Protein AF-A0A383WBC1-F1 (afdb_monomer_lite)

Organism: Tetradesmus obliquus (NCBI:txid3088)

Secondary structure (DSSP, 8-state):
---PPPHHHHHHH-S--HHHHHHHHHHTT--HHHHHHHHHHHHHHHHHHHHHHHHHS--HHHHHHHHHHHHHHHHHHHHHHHHHHHHHHHHHHHHHHHHHHHHHHHHHHHHHHHHHHHHHHHHHHHHHHHHHHHHHHHHHHHHHHHHHHHHHHHHHHHHHHHHHHHHHHHHHHHHHHHHHHHHHHHHHHHHT-

InterPro domains:
  IPR024461 Coiled-coil domain-containing protein 90-like [PF07798] (16-190)
  IPR024461 Coiled-coil domain-containing protein 90-like [PTHR14360] (8-190)

Radius of gyration: 73.35 Å; chains: 1; bounding box: 149×35×193 Å

Foldseek 3Di:
DDDDPDPVNVVVVQPDDLVVQLVVVVVVPDDSVRSNVVSVVVSVVSVVVVVVVPVVDDDPVVVVV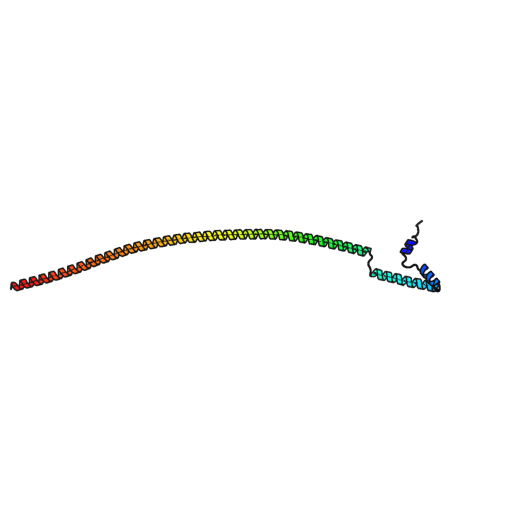VVVVVVVVVVVVVVVVVVVVVVVVVVVVVVVVVVVVVVVVVVVVVVVVVVVVVVVVVVVVVVVVVVVVVVVVVVVVVVVVVVVVVVVVVVVVVVVVVVVVVVVVVVVVVVVVVVVVVVVVVVVVVVVD

Structure (mmCIF, N/CA/C/O backbone):
data_AF-A0A383WBC1-F1
#
_entry.id   AF-A0A383WBC1-F1
#
loop_
_atom_site.group_PDB
_atom_site.id
_atom_site.type_symbol
_atom_site.label_atom_id
_atom_site.label_alt_id
_atom_site.label_comp_id
_atom_site.label_asym_id
_atom_site.label_entity_id
_atom_site.label_seq_id
_atom_site.pdbx_PDB_ins_code
_atom_site.Cartn_x
_atom_site.Cartn_y
_atom_site.Cartn_z
_atom_site.occupancy
_atom_site.B_iso_or_equiv
_atom_site.auth_seq_id
_atom_site.auth_comp_id
_atom_site.auth_asym_id
_atom_site.auth_atom_id
_atom_site.pdbx_PDB_model_num
ATOM 1 N N . MET A 1 1 ? -61.735 6.558 70.230 1.00 38.16 1 MET A N 1
ATOM 2 C CA . MET A 1 1 ? -61.208 5.412 71.001 1.00 38.16 1 MET A CA 1
ATOM 3 C C . MET A 1 1 ? -60.178 4.724 70.121 1.00 38.16 1 MET A C 1
ATOM 5 O O . MET A 1 1 ? -60.563 4.058 69.172 1.00 38.16 1 MET A O 1
ATOM 9 N N . ALA A 1 2 ? -58.889 5.008 70.321 1.00 44.25 2 ALA A N 1
ATOM 10 C CA . ALA A 1 2 ? -57.831 4.380 69.534 1.00 44.25 2 ALA A CA 1
ATOM 11 C C . ALA A 1 2 ? -57.684 2.930 70.008 1.00 44.25 2 ALA A C 1
ATOM 13 O O . ALA A 1 2 ? -57.374 2.692 71.174 1.00 44.25 2 ALA A O 1
ATOM 14 N N . SER A 1 3 ? -57.980 1.979 69.121 1.00 46.88 3 SER A N 1
ATOM 15 C CA . SER A 1 3 ? -57.677 0.564 69.322 1.00 46.88 3 SER A CA 1
ATOM 16 C C . SER A 1 3 ? -56.190 0.448 69.638 1.00 46.88 3 SER A C 1
ATOM 18 O O . SER A 1 3 ? -55.362 0.782 68.792 1.00 46.88 3 SER A O 1
ATOM 20 N N . GLY A 1 4 ? -55.854 0.019 70.857 1.00 56.03 4 GLY A N 1
ATOM 21 C CA . GLY A 1 4 ? -54.476 -0.289 71.225 1.00 56.03 4 GLY A CA 1
ATOM 22 C C . GLY A 1 4 ? -53.872 -1.317 70.259 1.00 56.03 4 GLY A C 1
ATOM 23 O O . GLY A 1 4 ? -54.620 -2.036 69.586 1.00 56.03 4 GLY A O 1
ATOM 24 N N . PRO A 1 5 ? -52.534 -1.377 70.152 1.00 58.22 5 PRO A N 1
ATOM 25 C CA . PRO A 1 5 ? -51.875 -2.328 69.269 1.00 58.22 5 PRO A CA 1
ATOM 26 C C . PRO A 1 5 ? -52.362 -3.746 69.583 1.00 58.22 5 PRO A C 1
ATOM 28 O O . PRO A 1 5 ? -52.395 -4.169 70.740 1.00 58.22 5 PRO A O 1
ATOM 31 N N . THR A 1 6 ? -52.792 -4.466 68.547 1.00 64.88 6 THR A N 1
ATOM 32 C CA . THR A 1 6 ? -53.230 -5.858 68.661 1.00 64.88 6 THR A CA 1
ATOM 33 C C . THR A 1 6 ? -52.103 -6.695 69.258 1.00 64.88 6 THR A C 1
ATOM 35 O O . THR A 1 6 ? -50.936 -6.506 68.919 1.00 64.88 6 THR A O 1
ATOM 38 N N . LYS A 1 7 ? -52.445 -7.636 70.143 1.00 62.91 7 LYS A N 1
ATOM 39 C CA . LYS A 1 7 ? -51.488 -8.484 70.878 1.00 62.91 7 LYS A CA 1
ATOM 40 C C . LYS A 1 7 ? -50.426 -9.127 69.966 1.00 62.91 7 LYS A C 1
ATOM 42 O O . LYS A 1 7 ? -49.255 -9.165 70.313 1.00 62.91 7 LYS A O 1
ATOM 47 N N . GLU A 1 8 ? -50.833 -9.498 68.756 1.00 60.53 8 GLU A N 1
ATOM 48 C CA . GLU A 1 8 ? -49.995 -10.067 67.693 1.00 60.53 8 GLU A CA 1
ATOM 49 C C . GLU A 1 8 ? -48.945 -9.088 67.124 1.00 60.53 8 GLU A C 1
ATOM 51 O O . GLU A 1 8 ? -47.839 -9.481 66.763 1.00 60.53 8 GLU A O 1
ATOM 56 N N . ALA A 1 9 ? -49.264 -7.791 67.054 1.00 60.16 9 ALA A N 1
ATOM 57 C CA . ALA A 1 9 ? -48.327 -6.756 66.616 1.00 60.16 9 ALA A CA 1
ATOM 58 C C . ALA A 1 9 ? -47.269 -6.476 67.695 1.00 60.16 9 ALA A C 1
ATOM 60 O O . ALA A 1 9 ? -46.106 -6.230 67.378 1.00 60.16 9 ALA A O 1
ATOM 61 N N . VAL A 1 10 ? -47.664 -6.567 68.968 1.00 63.47 10 VAL A N 1
ATOM 62 C CA . VAL A 1 10 ? -46.756 -6.450 70.116 1.00 63.47 10 VAL A CA 1
ATOM 63 C C . VAL A 1 10 ? -45.829 -7.670 70.190 1.00 63.47 10 VAL A C 1
ATOM 65 O O . VAL A 1 10 ? -44.619 -7.494 70.288 1.00 63.47 10 VAL A O 1
ATOM 68 N N . GLU A 1 11 ? -46.356 -8.888 70.024 1.00 61.50 11 GLU A N 1
ATOM 69 C 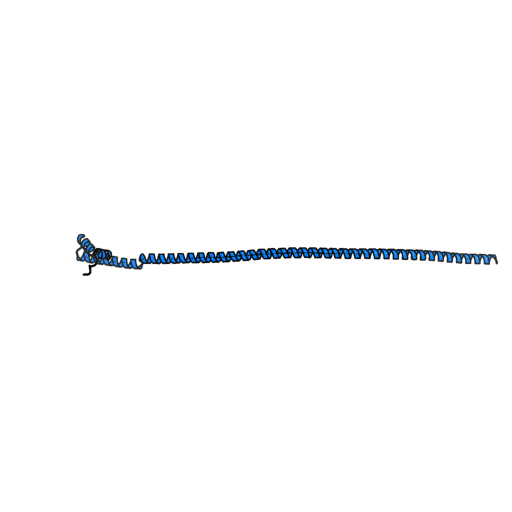CA . GLU A 1 11 ? -45.564 -10.133 69.958 1.00 61.50 11 GLU A CA 1
ATOM 70 C C . GLU A 1 11 ? -44.565 -10.152 68.795 1.00 61.50 11 GLU A C 1
ATOM 72 O O . GLU A 1 11 ? -43.439 -10.600 68.967 1.00 61.50 11 GLU A O 1
ATOM 77 N N . ARG A 1 12 ? -44.930 -9.622 67.622 1.00 61.25 12 ARG A N 1
ATOM 78 C CA . ARG A 1 12 ? -44.007 -9.513 66.475 1.00 61.25 12 ARG A CA 1
ATOM 79 C C . ARG A 1 12 ? -42.928 -8.440 66.644 1.00 61.25 12 ARG A C 1
ATOM 81 O O . ARG A 1 12 ? -41.942 -8.458 65.911 1.00 61.25 12 ARG A O 1
ATOM 88 N N . THR A 1 13 ? -43.122 -7.499 67.567 1.00 66.44 13 THR A N 1
ATOM 89 C CA . THR A 1 13 ? -42.188 -6.390 67.826 1.00 66.44 13 THR A CA 1
ATOM 90 C C . THR A 1 13 ? -41.236 -6.703 68.982 1.00 66.44 13 THR A C 1
ATOM 92 O O . THR A 1 13 ? -40.089 -6.250 68.985 1.00 66.44 13 THR A O 1
ATOM 95 N N . LEU A 1 14 ? -41.690 -7.488 69.961 1.00 71.56 14 LEU A N 1
ATOM 96 C CA . LEU A 1 14 ? -40.878 -7.932 71.086 1.00 71.56 14 LEU A CA 1
ATOM 97 C C . LEU A 1 14 ? -39.909 -9.030 70.640 1.00 71.56 14 LEU A C 1
ATOM 99 O O . LEU A 1 14 ? -40.306 -10.063 70.115 1.00 71.56 14 LEU A O 1
ATOM 103 N N . VAL A 1 15 ? -38.617 -8.813 70.883 1.00 74.06 15 VAL A N 1
ATOM 10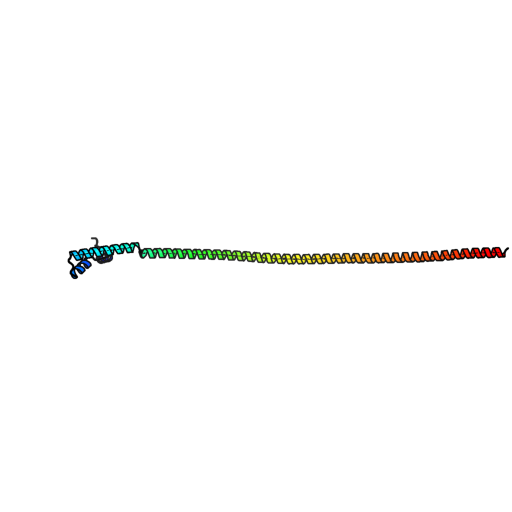4 C CA . VAL A 1 15 ? -37.575 -9.813 70.593 1.00 74.06 15 VAL A CA 1
ATOM 105 C C . VAL A 1 15 ? -37.641 -10.975 71.594 1.00 74.06 15 VAL A C 1
ATOM 107 O O . VAL A 1 15 ? -37.257 -12.096 71.274 1.00 74.06 15 VAL A O 1
ATOM 110 N N . VAL A 1 16 ? -38.138 -10.706 72.806 1.00 83.81 16 VAL A N 1
ATOM 111 C CA . VAL A 1 16 ? -38.225 -11.658 73.914 1.00 83.81 16 VAL A CA 1
ATOM 112 C C . VAL A 1 16 ? -39.495 -11.397 74.732 1.00 83.81 16 VAL A C 1
ATOM 114 O O . VAL A 1 16 ? -39.783 -10.249 75.069 1.00 83.81 16 VAL A O 1
ATOM 117 N N . ASP A 1 17 ? -40.230 -12.457 75.084 1.00 87.69 17 ASP A N 1
ATOM 118 C CA . ASP A 1 17 ? -41.334 -12.410 76.054 1.00 87.69 17 ASP A CA 1
ATOM 119 C C . ASP A 1 17 ? -40.800 -12.692 77.467 1.00 87.69 17 ASP A C 1
ATOM 121 O O . ASP A 1 17 ? -40.623 -13.845 77.877 1.00 87.69 17 ASP A O 1
ATOM 125 N N . THR A 1 18 ? -40.523 -11.620 78.211 1.00 86.94 18 THR A N 1
ATOM 126 C CA . THR A 1 18 ? -39.964 -11.706 79.565 1.00 86.94 18 THR A CA 1
ATOM 127 C C . THR A 1 18 ? -40.931 -12.340 80.560 1.00 86.94 18 THR A C 1
ATOM 129 O O . THR A 1 18 ? -40.494 -13.065 81.447 1.00 86.94 18 THR A O 1
ATOM 132 N N . LEU A 1 19 ? -42.247 -12.166 80.393 1.00 86.88 19 LEU A N 1
ATOM 133 C CA . LEU A 1 19 ? -43.244 -12.747 81.293 1.00 86.88 19 LEU A CA 1
ATOM 134 C C . LEU A 1 19 ? -43.335 -14.266 81.118 1.00 86.88 19 LEU A C 1
ATOM 136 O O . LEU A 1 19 ? -43.419 -15.001 82.106 1.00 86.88 19 LEU A O 1
ATOM 140 N N . ALA A 1 20 ? -43.319 -14.746 79.873 1.00 87.06 20 ALA A N 1
ATOM 141 C CA . ALA A 1 20 ? -43.281 -16.176 79.590 1.00 87.06 20 ALA A CA 1
ATOM 142 C C . ALA A 1 20 ? -41.976 -16.816 80.087 1.00 87.06 20 ALA A C 1
ATOM 144 O O . ALA A 1 20 ? -42.010 -17.920 80.636 1.00 87.06 20 ALA A O 1
ATOM 145 N N . GLN A 1 21 ? -40.843 -16.121 79.948 1.00 88.94 21 GLN A N 1
ATOM 146 C CA . GLN A 1 21 ? -39.555 -16.580 80.473 1.00 88.94 21 GLN A CA 1
ATOM 147 C C . GLN A 1 21 ? -39.549 -16.672 82.000 1.00 88.94 21 GLN A C 1
ATOM 149 O O . GLN A 1 21 ? -39.243 -17.741 82.526 1.00 88.94 21 GLN A O 1
ATOM 154 N N . THR A 1 22 ? -39.960 -15.617 82.707 1.00 91.38 22 THR A N 1
ATOM 155 C CA . THR A 1 22 ? -40.030 -15.606 84.176 1.00 91.38 22 THR A CA 1
ATOM 156 C C . THR A 1 22 ? -40.918 -16.733 84.698 1.00 91.38 22 THR A C 1
ATOM 158 O O . THR A 1 22 ? -40.481 -17.509 85.542 1.00 91.38 22 THR A O 1
ATOM 161 N N . LYS A 1 23 ? -42.122 -16.917 84.134 1.00 90.62 23 LYS A N 1
ATOM 162 C CA . LYS A 1 23 ? -43.017 -18.023 84.524 1.00 90.62 23 LYS A CA 1
ATOM 163 C C . LYS A 1 23 ? -42.380 -19.393 84.299 1.00 90.62 23 LYS A C 1
ATOM 165 O O . LYS A 1 23 ? -42.534 -20.291 85.120 1.00 90.62 23 LYS A O 1
ATOM 170 N N . LYS A 1 24 ? -41.652 -19.568 83.194 1.00 90.69 24 LYS A N 1
ATOM 171 C CA . LYS A 1 24 ? -40.952 -20.822 82.898 1.00 90.69 24 LYS A CA 1
ATOM 172 C C . LYS A 1 24 ? -39.814 -21.077 83.892 1.00 90.69 24 LYS A C 1
ATOM 174 O O . LYS A 1 24 ? -39.641 -22.207 84.337 1.00 90.69 24 LYS A O 1
ATOM 179 N N . PHE A 1 25 ? -39.079 -20.044 84.287 1.00 93.12 25 PHE A N 1
ATOM 180 C CA . PHE A 1 25 ? -38.041 -20.139 85.314 1.00 93.12 25 PHE A CA 1
ATOM 181 C C . PHE A 1 25 ? -38.619 -20.454 86.701 1.00 93.12 25 PHE A C 1
ATOM 183 O O . PHE A 1 25 ? -38.096 -21.331 87.385 1.00 93.12 25 PHE A O 1
ATOM 190 N N . GLU A 1 26 ? -39.750 -19.857 87.076 1.00 90.75 26 GLU A N 1
ATOM 191 C CA . GLU A 1 26 ? -40.467 -20.202 88.312 1.00 90.75 26 GLU A CA 1
ATOM 192 C C . GLU A 1 26 ? -40.919 -21.673 88.323 1.00 90.75 26 GLU A C 1
ATOM 194 O O . GLU A 1 26 ? -40.732 -22.370 89.319 1.00 90.75 26 GLU A O 1
ATOM 199 N N . THR A 1 27 ? -41.433 -22.200 87.199 1.00 92.81 27 THR A N 1
ATOM 200 C CA . THR A 1 27 ? -41.814 -23.627 87.104 1.00 92.81 27 THR A CA 1
ATOM 201 C C . THR A 1 27 ? -40.634 -24.594 87.224 1.00 92.81 27 THR A C 1
ATOM 203 O O . THR A 1 27 ? -40.835 -25.766 87.530 1.00 92.81 27 THR A O 1
ATOM 206 N N . LEU A 1 28 ? -39.408 -24.113 87.002 1.00 91.00 28 LEU A N 1
ATOM 207 C CA . LEU A 1 28 ? -38.169 -24.881 87.144 1.00 91.00 28 LEU A CA 1
ATOM 208 C C . LEU A 1 28 ? -37.562 -24.773 88.555 1.00 91.00 28 LEU A C 1
ATOM 210 O O . LEU A 1 28 ? -36.496 -25.333 88.800 1.00 91.00 28 LEU A O 1
ATOM 214 N N . GLY A 1 29 ? -38.239 -24.087 89.482 1.00 90.38 29 GLY A N 1
ATOM 215 C CA . GLY A 1 29 ? -37.846 -23.998 90.889 1.00 90.38 29 GLY A CA 1
ATOM 216 C C . GLY A 1 29 ? -37.017 -22.767 91.258 1.00 90.38 29 GLY A C 1
ATOM 217 O O . GLY A 1 29 ? -36.514 -22.712 92.379 1.00 90.38 29 GLY A O 1
ATOM 218 N N . LEU A 1 30 ? -36.870 -21.782 90.362 1.00 92.38 30 LEU A N 1
ATOM 219 C CA . LEU A 1 30 ? -36.268 -20.492 90.716 1.00 92.38 30 LEU A CA 1
ATOM 220 C C . LEU A 1 30 ? -37.250 -19.640 91.528 1.00 92.38 30 LEU A C 1
ATOM 222 O O . LEU A 1 30 ? -38.455 -19.647 91.269 1.00 92.38 30 LEU A O 1
ATOM 226 N N . SER A 1 31 ? -36.736 -18.871 92.493 1.00 92.88 31 SER A N 1
ATOM 227 C CA . SER A 1 31 ? -37.557 -17.851 93.147 1.00 92.88 31 SER A CA 1
ATOM 228 C C . SER A 1 31 ? -37.942 -16.767 92.139 1.00 92.88 31 SER A C 1
ATOM 230 O O . SER A 1 31 ? -37.238 -16.549 91.152 1.00 92.88 31 SER A O 1
ATOM 232 N N . ARG A 1 32 ? -39.042 -16.056 92.396 1.00 88.19 32 ARG A N 1
ATOM 233 C CA . ARG A 1 32 ? -39.514 -14.993 91.502 1.00 88.19 32 ARG A CA 1
ATOM 234 C C . ARG A 1 32 ? -38.442 -13.938 91.210 1.00 88.19 32 ARG A C 1
ATOM 236 O O . ARG A 1 32 ? -38.216 -13.615 90.050 1.00 88.19 32 ARG A O 1
ATOM 243 N N . ASP A 1 33 ? -37.704 -13.505 92.231 1.00 90.75 33 ASP A N 1
ATOM 244 C CA . ASP A 1 33 ? -36.574 -12.576 92.079 1.00 90.75 33 ASP A CA 1
ATOM 245 C C . ASP A 1 33 ? -35.460 -13.142 91.187 1.00 90.75 33 ASP A C 1
ATOM 247 O O . ASP A 1 33 ? -34.879 -12.429 90.370 1.00 90.75 33 ASP A O 1
ATOM 251 N N . GLN A 1 34 ? -35.136 -14.429 91.325 1.00 90.12 34 GLN A N 1
ATOM 252 C CA . GLN A 1 34 ? -34.107 -15.068 90.501 1.00 90.12 34 GLN A CA 1
ATOM 253 C C . GLN A 1 34 ? -34.574 -15.240 89.050 1.00 90.12 34 GLN A C 1
ATOM 255 O O . GLN A 1 34 ? -33.798 -15.018 88.122 1.00 90.12 34 GLN A O 1
ATOM 260 N N . ALA A 1 35 ? -35.840 -15.610 88.855 1.00 91.31 35 ALA A N 1
ATOM 261 C CA . ALA A 1 35 ? -36.468 -15.764 87.552 1.00 91.31 35 ALA A CA 1
ATOM 262 C C . ALA A 1 35 ? -36.556 -14.429 86.794 1.00 91.31 35 ALA A C 1
ATOM 264 O O . ALA A 1 35 ? -36.206 -14.378 85.615 1.00 91.31 35 ALA A O 1
ATOM 265 N N . GLU A 1 36 ? -36.967 -13.351 87.468 1.00 89.38 36 GLU A N 1
ATOM 266 C CA . GLU A 1 36 ? -37.044 -12.008 86.884 1.00 89.38 36 GLU A CA 1
ATOM 267 C C . GLU A 1 36 ? -35.649 -11.483 86.513 1.00 89.38 36 GLU A C 1
ATOM 269 O O . GLU A 1 36 ? -35.440 -11.073 85.371 1.00 89.38 36 GLU A O 1
ATOM 274 N N . ASN A 1 37 ? -34.662 -11.582 87.411 1.00 91.56 37 ASN A N 1
ATOM 275 C CA . ASN A 1 37 ? -33.292 -11.134 87.125 1.00 91.56 37 ASN A CA 1
ATOM 276 C C . ASN A 1 37 ? -32.643 -11.908 85.966 1.00 91.56 37 ASN A C 1
ATOM 278 O O . ASN A 1 37 ? -31.960 -11.319 85.126 1.00 91.56 37 ASN A O 1
ATOM 282 N N . LEU A 1 38 ? -32.875 -13.221 85.881 1.00 90.38 38 LEU A N 1
ATOM 283 C CA . LEU A 1 38 ? -32.360 -14.037 84.784 1.00 90.38 38 LEU A CA 1
ATOM 284 C C . LEU A 1 38 ? -33.036 -13.697 83.448 1.00 90.38 38 LEU A C 1
ATOM 286 O O . LEU A 1 38 ? -32.357 -13.612 82.423 1.00 90.38 38 LEU A O 1
ATOM 290 N N . ALA A 1 39 ? -34.353 -13.472 83.451 1.00 90.38 39 ALA A N 1
ATOM 291 C CA . ALA A 1 39 ? -35.090 -13.045 82.262 1.00 90.38 39 ALA A CA 1
ATOM 292 C C . ALA A 1 39 ? -34.614 -11.673 81.757 1.00 90.38 39 ALA A C 1
ATOM 294 O O . ALA A 1 39 ? -34.471 -11.483 80.547 1.00 90.38 39 ALA A O 1
ATOM 295 N N . VAL A 1 40 ? -34.304 -10.741 82.665 1.00 89.56 40 VAL A N 1
ATOM 296 C CA . VAL A 1 40 ? -33.721 -9.434 82.323 1.00 89.56 40 VAL A CA 1
ATOM 297 C C . VAL A 1 40 ? -32.340 -9.604 81.689 1.00 89.56 40 VAL A C 1
ATOM 299 O O . VAL A 1 40 ? -32.140 -9.149 80.565 1.00 89.56 40 VAL A O 1
ATOM 302 N N . TYR A 1 41 ? -31.425 -10.334 82.333 1.00 91.94 41 TYR A N 1
ATOM 303 C CA . TYR A 1 41 ? -30.066 -10.540 81.817 1.00 91.94 41 TYR A CA 1
ATOM 304 C C . TYR A 1 41 ? -30.046 -11.194 80.424 1.00 91.94 41 TYR A C 1
ATOM 306 O O . TYR A 1 41 ? -29.323 -10.757 79.527 1.00 91.94 41 TYR A O 1
ATOM 314 N N . LEU A 1 42 ? -30.867 -12.228 80.208 1.00 90.38 42 LEU A N 1
ATOM 315 C CA . LEU A 1 42 ? -30.969 -12.890 78.904 1.00 90.38 42 LEU A CA 1
ATOM 316 C C . LEU A 1 42 ? -31.572 -11.970 77.839 1.00 90.38 42 LEU A C 1
ATOM 318 O O . LEU A 1 42 ? -31.111 -11.970 76.698 1.00 90.38 42 LEU A O 1
ATOM 322 N N . SER A 1 43 ? -32.570 -11.166 78.206 1.00 90.56 43 SER A N 1
ATOM 323 C CA . SER A 1 43 ? -33.160 -10.181 77.297 1.00 90.56 43 SER A CA 1
ATOM 324 C C . SER A 1 43 ? -32.143 -9.115 76.889 1.00 90.56 43 SER A C 1
ATOM 326 O O . SER A 1 43 ? -32.058 -8.781 75.709 1.00 90.56 43 SER A O 1
ATOM 328 N N . GLU A 1 44 ? -31.323 -8.632 77.826 1.00 90.19 44 GLU A N 1
ATOM 329 C CA . GLU A 1 44 ? -30.241 -7.683 77.545 1.00 90.19 44 GLU A CA 1
ATOM 330 C C . GLU A 1 44 ? -29.205 -8.262 76.575 1.00 90.19 44 GLU A C 1
ATOM 332 O O . GLU A 1 44 ? -28.862 -7.604 75.592 1.00 90.19 44 GLU A O 1
ATOM 337 N N . GLN A 1 45 ? -28.748 -9.504 76.789 1.00 92.56 45 GLN A N 1
ATOM 338 C CA . GLN A 1 45 ? -27.798 -10.159 75.878 1.00 92.56 45 GLN A CA 1
ATOM 339 C C . GLN A 1 45 ? -28.381 -10.342 74.472 1.00 92.56 45 GLN A C 1
ATOM 341 O O . GLN A 1 45 ? -27.723 -10.012 73.486 1.00 92.56 45 GLN A O 1
ATOM 346 N N . ILE A 1 46 ? -29.635 -10.793 74.362 1.00 90.88 46 ILE A N 1
ATOM 347 C CA . ILE A 1 46 ? -30.305 -10.986 73.067 1.00 90.88 46 ILE A CA 1
ATOM 348 C C . ILE A 1 46 ? -30.453 -9.655 72.315 1.00 90.88 46 ILE A C 1
ATOM 350 O O . ILE A 1 46 ? -30.236 -9.594 71.102 1.00 90.88 46 ILE A O 1
ATOM 354 N N . VAL A 1 47 ? -30.802 -8.572 73.016 1.00 89.19 47 VAL A N 1
ATOM 355 C CA . VAL A 1 47 ? -30.898 -7.236 72.413 1.00 89.19 47 VAL A CA 1
ATOM 356 C C . VAL A 1 47 ? -29.521 -6.736 71.970 1.00 89.19 47 VAL A C 1
ATOM 358 O O . VAL A 1 47 ? -29.395 -6.227 70.854 1.00 89.19 47 VAL A O 1
ATOM 361 N N . LEU A 1 48 ? -28.484 -6.925 72.789 1.00 90.44 48 LEU A N 1
ATOM 362 C CA . LEU A 1 48 ? -27.115 -6.521 72.466 1.00 90.44 48 LEU A CA 1
ATOM 363 C C . LEU A 1 48 ? -26.571 -7.274 71.243 1.00 90.44 48 LEU A C 1
ATOM 365 O O . LEU A 1 48 ? -25.988 -6.666 70.343 1.00 90.44 48 LEU A O 1
ATOM 369 N N . ASP A 1 49 ? -26.798 -8.583 71.167 1.00 90.19 49 ASP A N 1
ATOM 370 C CA . ASP A 1 49 ? -26.363 -9.399 70.035 1.00 90.19 49 ASP A CA 1
ATOM 371 C C . ASP A 1 49 ? -27.143 -9.071 68.760 1.00 90.19 49 ASP A C 1
ATOM 373 O O . ASP A 1 49 ? -26.550 -8.993 67.681 1.00 90.19 49 ASP A O 1
ATOM 377 N N . ARG A 1 50 ? -28.443 -8.762 68.865 1.00 88.06 50 ARG A N 1
ATOM 378 C CA . ARG A 1 50 ? -29.219 -8.221 67.740 1.00 88.06 50 ARG A CA 1
ATOM 379 C C . ARG A 1 50 ? -28.610 -6.917 67.220 1.00 88.06 50 ARG A C 1
ATOM 381 O O . ARG A 1 50 ? -28.499 -6.757 66.006 1.00 88.06 50 ARG A O 1
ATOM 388 N N . MET A 1 51 ? -28.208 -6.005 68.108 1.00 86.62 51 MET A N 1
ATOM 389 C CA . MET A 1 51 ? -27.568 -4.744 67.714 1.00 86.62 51 MET A CA 1
ATOM 390 C C . MET A 1 51 ? -26.230 -4.993 67.005 1.00 86.62 51 MET A C 1
ATOM 392 O O . MET A 1 51 ? -26.016 -4.473 65.910 1.00 86.62 51 MET A O 1
ATOM 396 N N . ARG A 1 52 ? -25.380 -5.872 67.551 1.00 90.38 52 ARG A N 1
ATOM 397 C CA . ARG A 1 52 ? -24.104 -6.271 66.925 1.00 90.38 52 ARG A CA 1
ATOM 398 C C . ARG A 1 52 ? -24.289 -6.921 65.554 1.00 90.38 52 ARG A C 1
ATOM 400 O O . ARG A 1 52 ? -23.492 -6.690 64.648 1.00 90.38 52 ARG A O 1
ATOM 407 N N . LEU A 1 53 ? -25.322 -7.748 65.386 1.00 89.12 53 LEU A N 1
ATOM 408 C CA . LEU A 1 53 ? -25.663 -8.337 64.091 1.00 89.12 53 LEU A CA 1
ATOM 409 C C . LEU A 1 53 ? -26.163 -7.266 63.116 1.00 89.12 53 LEU A C 1
ATOM 411 O O . LEU A 1 53 ? -25.736 -7.250 61.967 1.00 89.12 53 LEU A O 1
ATOM 415 N N . SER A 1 54 ? -27.000 -6.329 63.565 1.00 86.38 54 SER A N 1
ATOM 416 C CA . SER A 1 54 ? -27.488 -5.243 62.704 1.00 86.38 54 SER A CA 1
ATOM 417 C C . SER A 1 54 ? -26.389 -4.288 62.223 1.00 86.38 54 SER A C 1
ATOM 419 O O . SER A 1 54 ? -26.542 -3.673 61.177 1.00 86.38 54 SER A O 1
ATOM 421 N N . GLU A 1 55 ? -25.267 -4.196 62.941 1.00 88.56 55 GLU A N 1
ATOM 422 C CA . GLU A 1 55 ? -24.095 -3.424 62.510 1.00 88.56 55 GLU A CA 1
ATOM 423 C C . GLU A 1 55 ? -23.315 -4.125 61.383 1.00 88.56 55 GLU A C 1
ATOM 425 O O . GLU A 1 55 ? -22.725 -3.475 60.524 1.00 88.56 55 GLU A O 1
ATOM 430 N N . LYS A 1 56 ? -23.324 -5.465 61.360 1.00 89.06 56 LYS A N 1
ATOM 431 C CA . LYS A 1 56 ? -22.581 -6.274 60.378 1.00 89.06 56 LYS A CA 1
ATOM 432 C C . LYS A 1 56 ? -23.400 -6.664 59.152 1.00 89.06 56 LYS A C 1
ATOM 434 O O . LYS A 1 56 ? -22.823 -6.983 58.115 1.00 89.06 56 LYS A O 1
ATOM 439 N N . PHE A 1 57 ? -24.724 -6.689 59.273 1.00 88.38 57 PHE A N 1
ATOM 440 C CA . PHE A 1 57 ? -25.633 -7.140 58.226 1.00 88.38 57 PHE A CA 1
ATOM 441 C C . PHE A 1 57 ? -26.523 -6.002 57.746 1.00 88.38 57 PHE A C 1
ATOM 443 O O . PHE A 1 57 ? -27.016 -5.199 58.529 1.00 88.38 57 PHE A O 1
ATOM 450 N N . THR A 1 58 ? -26.769 -5.963 56.439 1.00 88.38 58 THR A N 1
ATOM 451 C CA . THR A 1 58 ? -27.684 -4.988 55.847 1.00 88.38 58 THR A CA 1
ATOM 452 C C . THR A 1 58 ? -29.107 -5.543 55.802 1.00 88.38 58 THR A C 1
ATOM 454 O O . THR A 1 58 ? -29.318 -6.757 55.716 1.00 88.38 58 THR A O 1
ATOM 457 N N . ALA A 1 59 ? -30.100 -4.657 55.855 1.00 88.62 59 ALA A N 1
ATOM 458 C CA . ALA A 1 59 ? -31.491 -5.062 55.711 1.00 88.62 59 ALA A CA 1
ATOM 459 C C . ALA A 1 59 ? -31.734 -5.622 54.303 1.00 88.62 59 ALA A C 1
ATOM 461 O O . ALA A 1 59 ? -31.236 -5.083 53.318 1.00 88.62 59 ALA A O 1
ATOM 462 N N . LYS A 1 60 ? -32.560 -6.668 54.186 1.00 91.69 60 LYS A N 1
ATOM 463 C CA . LYS A 1 60 ? -32.863 -7.309 52.894 1.00 91.69 60 LYS A CA 1
ATOM 464 C C . LYS A 1 60 ? -33.301 -6.306 51.814 1.00 91.69 60 LYS A C 1
ATOM 466 O O . LYS A 1 60 ? -32.854 -6.407 50.681 1.00 91.69 60 LYS A O 1
ATOM 471 N N . VAL A 1 61 ? -34.108 -5.314 52.192 1.00 92.56 61 VAL A N 1
ATOM 472 C CA . VAL A 1 61 ? -34.589 -4.253 51.290 1.00 92.56 61 VAL A CA 1
ATOM 473 C C . VAL A 1 61 ? -33.438 -3.405 50.731 1.00 92.56 61 VAL A C 1
ATOM 475 O O . VAL A 1 61 ? -33.440 -3.071 49.550 1.00 92.56 61 VAL A O 1
ATOM 478 N N . GLU A 1 62 ? -32.434 -3.086 51.553 1.00 91.81 62 GLU A N 1
ATOM 479 C CA . GLU A 1 62 ? -31.275 -2.293 51.122 1.00 91.81 62 GLU A CA 1
ATOM 480 C C . GLU A 1 62 ? -30.364 -3.106 50.193 1.00 91.81 62 GLU A C 1
ATOM 482 O O . GLU A 1 62 ? -29.869 -2.593 49.189 1.00 91.81 62 GLU A O 1
ATOM 487 N N . LEU A 1 63 ? -30.204 -4.405 50.475 1.00 94.69 63 LEU A N 1
ATOM 488 C CA . LEU A 1 63 ? -29.487 -5.321 49.589 1.00 94.69 63 LEU A CA 1
ATOM 489 C C . LEU A 1 63 ? -30.171 -5.426 48.220 1.00 94.69 63 LEU A C 1
ATOM 491 O O . LEU A 1 63 ? -29.506 -5.277 47.199 1.00 94.69 63 LEU A O 1
ATOM 495 N N . GLU A 1 64 ? -31.487 -5.647 48.193 1.00 96.06 64 GLU A N 1
ATOM 496 C CA . GLU A 1 64 ? -32.269 -5.740 46.953 1.00 96.06 64 GLU A CA 1
ATOM 497 C C . GLU A 1 64 ? -32.177 -4.450 46.132 1.00 96.06 64 GLU A C 1
ATOM 499 O O . GLU A 1 64 ? -31.969 -4.500 44.920 1.00 96.06 64 GLU A O 1
ATOM 504 N N . LYS A 1 65 ? -32.244 -3.286 46.788 1.00 96.56 65 LYS A N 1
ATOM 505 C CA . LYS A 1 65 ? -32.045 -1.992 46.130 1.00 96.56 65 LYS A CA 1
ATOM 506 C C . LYS A 1 65 ? -30.646 -1.874 45.513 1.00 96.56 65 LYS A C 1
ATOM 508 O O . LYS A 1 65 ? -30.528 -1.510 44.346 1.00 96.56 65 LYS 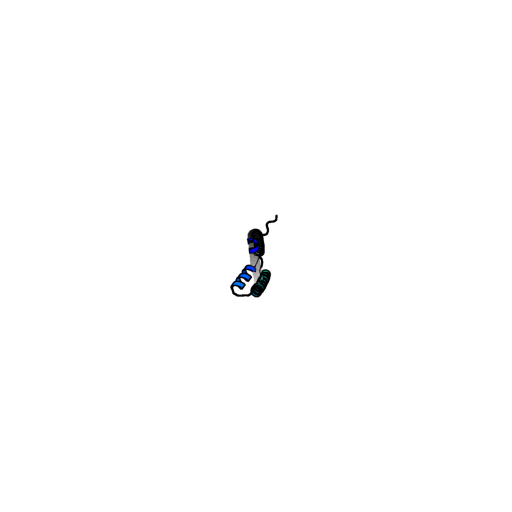A O 1
ATOM 513 N N . SER A 1 66 ? -29.600 -2.224 46.262 1.00 96.12 66 SER A N 1
ATOM 514 C CA . SER A 1 66 ? -28.215 -2.204 45.770 1.00 96.12 66 SER A CA 1
ATOM 515 C C . SER A 1 66 ? -28.011 -3.143 44.573 1.00 96.12 66 SER A C 1
ATOM 517 O O . SER A 1 66 ? -27.360 -2.767 43.595 1.00 96.12 66 SER A O 1
ATOM 519 N N . MET A 1 67 ? -28.622 -4.333 44.605 1.00 96.88 67 MET A N 1
ATOM 520 C CA . MET A 1 67 ? -28.602 -5.282 43.487 1.00 96.88 67 MET A CA 1
ATOM 521 C C . MET A 1 67 ? -29.282 -4.706 42.241 1.00 96.88 67 MET A C 1
ATOM 523 O O . MET A 1 67 ? -28.686 -4.726 41.169 1.00 96.88 67 MET A O 1
ATOM 527 N N . LEU A 1 68 ? -30.474 -4.115 42.377 1.00 97.25 68 LEU A N 1
ATOM 528 C CA . LEU A 1 68 ? -31.179 -3.485 41.253 1.00 97.25 68 LEU A CA 1
ATOM 529 C C . LEU A 1 68 ? -30.374 -2.335 40.634 1.00 97.25 68 LEU A C 1
ATOM 531 O O . LEU A 1 68 ? -30.316 -2.198 39.412 1.00 97.25 68 LEU A O 1
ATOM 535 N N . GLU A 1 69 ? -29.716 -1.519 41.459 1.00 97.62 69 GLU A N 1
ATOM 536 C CA . GLU A 1 69 ? -28.823 -0.471 40.965 1.00 97.62 69 GLU A CA 1
ATOM 537 C C . GLU A 1 69 ? -27.598 -1.046 40.237 1.00 97.62 69 GLU A C 1
ATOM 539 O O . GLU A 1 69 ? -27.159 -0.487 39.229 1.00 97.62 69 GLU A O 1
ATOM 544 N N . GLN A 1 70 ? -27.024 -2.150 40.729 1.00 97.50 70 GLN A N 1
ATOM 545 C CA . GLN A 1 70 ? -25.930 -2.841 40.042 1.00 97.50 70 GLN A CA 1
ATOM 546 C C . GLN A 1 70 ? -26.383 -3.413 38.697 1.00 97.50 70 GLN A C 1
ATOM 548 O O . GLN A 1 70 ? -25.697 -3.191 37.700 1.00 97.50 70 GLN A O 1
ATOM 553 N N . ASP A 1 71 ? -27.542 -4.062 38.641 1.00 98.06 71 ASP A N 1
ATOM 554 C CA . ASP A 1 71 ? -28.094 -4.618 37.406 1.00 98.06 71 ASP A CA 1
ATOM 555 C C . ASP A 1 71 ? -28.376 -3.523 36.373 1.00 98.06 71 ASP A C 1
ATOM 557 O O . ASP A 1 71 ? -28.019 -3.667 35.201 1.00 98.06 71 ASP A O 1
ATOM 561 N N . ALA A 1 72 ? -28.919 -2.381 36.807 1.00 98.00 72 ALA A N 1
ATOM 562 C CA . ALA A 1 72 ? -29.118 -1.219 35.945 1.00 98.00 72 ALA A CA 1
ATOM 563 C C . ALA A 1 72 ? -27.787 -0.675 35.394 1.00 98.00 72 ALA A C 1
ATOM 565 O O . ALA A 1 72 ? -27.681 -0.401 34.195 1.00 98.00 72 ALA A O 1
ATOM 566 N N . ARG A 1 73 ? -26.745 -0.569 36.233 1.00 98.06 73 ARG A N 1
ATOM 567 C CA . ARG A 1 73 ? -25.397 -0.150 35.802 1.00 98.06 73 ARG A CA 1
ATOM 568 C C . ARG A 1 73 ? -24.787 -1.126 34.798 1.00 98.06 73 ARG A C 1
ATOM 570 O O . ARG A 1 73 ? -24.247 -0.693 33.783 1.00 98.06 73 ARG A O 1
ATOM 577 N N . ILE A 1 74 ? -24.893 -2.430 35.051 1.00 98.19 74 ILE A N 1
ATOM 578 C CA . ILE A 1 74 ? -24.394 -3.473 34.145 1.00 98.19 74 ILE A CA 1
ATOM 579 C C . ILE A 1 74 ? -25.146 -3.423 32.812 1.00 98.19 74 ILE A C 1
ATOM 581 O O . ILE A 1 74 ? -24.523 -3.525 31.754 1.00 98.19 74 ILE A O 1
ATOM 585 N N . GLY A 1 75 ? -26.467 -3.236 32.844 1.00 98.31 75 GLY A N 1
ATOM 586 C CA . GLY A 1 75 ? -27.287 -3.065 31.646 1.00 98.31 75 GLY A CA 1
ATOM 587 C C . GLY A 1 75 ? -26.864 -1.849 30.821 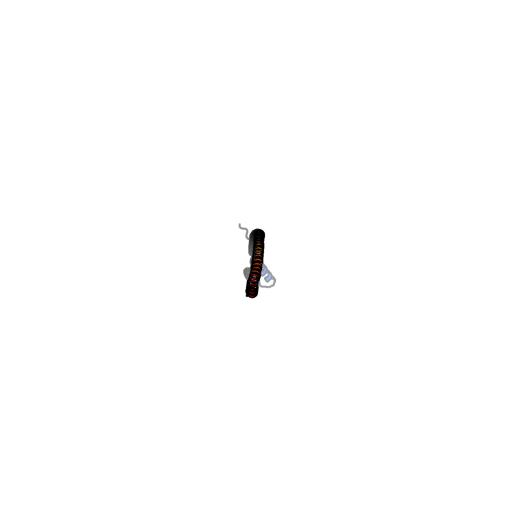1.00 98.31 75 GLY A C 1
ATOM 588 O O . GLY A 1 75 ? -26.628 -1.979 29.620 1.00 98.31 75 GLY A O 1
ATOM 589 N N . GLY A 1 76 ? -26.687 -0.694 31.471 1.00 98.06 76 GLY A N 1
ATOM 590 C CA . GLY A 1 76 ? -26.214 0.531 30.823 1.00 98.06 76 GLY A CA 1
ATOM 591 C C . GLY A 1 76 ? -24.826 0.373 30.202 1.00 98.06 76 GLY A C 1
ATOM 592 O O . GLY A 1 76 ? -24.630 0.712 29.038 1.00 98.06 76 GLY A O 1
ATOM 593 N N . PHE A 1 77 ? -23.886 -0.229 30.934 1.00 98.06 77 PHE A N 1
ATOM 594 C CA . PHE A 1 77 ? -22.540 -0.493 30.427 1.00 98.06 77 PHE A CA 1
ATOM 595 C C . PHE A 1 77 ? -22.549 -1.423 29.206 1.00 98.06 77 PHE A C 1
ATOM 597 O O . PHE A 1 77 ? -21.855 -1.162 28.226 1.00 98.06 77 PHE A O 1
ATOM 604 N N . LYS A 1 78 ? -23.362 -2.487 29.225 1.00 98.25 78 LYS A N 1
ATOM 605 C CA . LYS A 1 78 ? -23.518 -3.386 28.070 1.00 98.25 78 LYS A CA 1
ATOM 606 C C . LYS A 1 78 ? -24.082 -2.656 26.853 1.00 98.25 78 LYS A C 1
ATOM 608 O O . LYS A 1 78 ? -23.590 -2.872 25.750 1.00 98.25 78 LYS A O 1
ATOM 613 N N . ALA A 1 79 ? -25.083 -1.798 27.045 1.00 97.94 79 ALA A N 1
ATOM 614 C CA . ALA A 1 79 ? -25.666 -1.017 25.958 1.00 97.94 79 ALA A CA 1
ATOM 615 C C . ALA A 1 79 ? -24.645 -0.044 25.345 1.00 97.94 79 ALA A C 1
ATOM 617 O O . ALA A 1 79 ? -24.498 -0.007 24.125 1.00 97.94 79 ALA A O 1
ATOM 618 N N . GLU A 1 80 ? -23.888 0.681 26.177 1.00 97.88 80 GLU A N 1
ATOM 619 C CA . GLU A 1 80 ? -22.830 1.583 25.704 1.00 97.88 80 GLU A CA 1
ATOM 620 C C . GLU A 1 80 ? -21.715 0.817 24.976 1.00 97.88 80 GLU A C 1
ATOM 622 O O . GLU A 1 80 ? -21.226 1.264 23.937 1.00 97.88 80 GLU A O 1
ATOM 627 N N . LEU A 1 81 ? -21.331 -0.356 25.490 1.00 98.06 81 LEU A N 1
ATOM 628 C CA . LEU A 1 81 ? -20.322 -1.209 24.869 1.00 98.06 81 LEU A CA 1
ATOM 629 C C . LEU A 1 81 ? -20.752 -1.659 23.468 1.00 98.06 81 LEU A C 1
ATOM 631 O O . LEU A 1 81 ? -19.976 -1.504 22.527 1.00 98.06 81 LEU A O 1
ATOM 635 N N . ILE A 1 82 ? -21.981 -2.165 23.326 1.00 97.94 82 ILE A N 1
ATOM 636 C CA . ILE A 1 82 ? -22.537 -2.586 22.032 1.00 97.94 82 ILE A CA 1
ATOM 637 C C . ILE A 1 82 ? -22.601 -1.392 21.078 1.00 97.94 82 ILE A C 1
ATOM 639 O O . ILE A 1 82 ? -22.101 -1.474 19.961 1.00 97.94 82 ILE A O 1
ATOM 643 N N . GLN A 1 83 ? -23.114 -0.247 21.535 1.00 97.94 83 GLN A N 1
ATOM 644 C CA . GLN A 1 83 ? -23.207 0.958 20.710 1.00 97.94 83 GLN A CA 1
ATOM 645 C C . GLN A 1 83 ? -21.835 1.416 20.194 1.00 97.94 83 GLN A C 1
ATOM 647 O O . GLN A 1 83 ? -21.689 1.752 19.016 1.00 97.94 83 GLN A O 1
ATOM 652 N N . LYS A 1 84 ? -20.813 1.436 21.059 1.00 97.88 84 LYS A N 1
ATOM 653 C CA . LYS A 1 84 ? -19.449 1.794 20.650 1.00 97.88 84 LYS A CA 1
ATOM 654 C C . LYS A 1 84 ? -18.862 0.770 19.693 1.00 97.88 84 LYS A C 1
ATOM 656 O O . LYS A 1 84 ? -18.197 1.167 18.738 1.00 97.88 84 LYS A O 1
ATOM 661 N N . GLN A 1 85 ? -19.101 -0.515 19.935 1.00 97.94 85 GLN A N 1
ATOM 662 C CA . GLN A 1 85 ? -18.639 -1.582 19.059 1.00 97.94 85 GLN A CA 1
ATOM 663 C C . GLN A 1 85 ? -19.257 -1.452 17.664 1.00 97.94 85 GLN A C 1
ATOM 665 O O . GLN A 1 85 ? -18.515 -1.453 16.685 1.00 97.94 85 GLN A O 1
ATOM 670 N N . ASP A 1 86 ? -20.568 -1.247 17.565 1.00 97.88 86 ASP A N 1
ATOM 671 C CA . ASP A 1 86 ? -21.272 -1.075 16.292 1.00 97.88 86 ASP A CA 1
ATOM 672 C C . ASP A 1 86 ? -20.790 0.171 15.540 1.00 97.88 86 ASP A C 1
ATOM 674 O O . ASP A 1 86 ? -20.488 0.112 14.347 1.00 97.88 86 ASP A O 1
ATOM 678 N N . MET A 1 87 ? -20.633 1.298 16.243 1.00 97.94 87 MET A N 1
ATOM 679 C CA . MET A 1 87 ? -20.100 2.530 15.656 1.00 97.94 87 MET A CA 1
ATOM 680 C C . MET A 1 87 ? -18.664 2.347 15.142 1.00 97.94 87 MET A C 1
ATOM 682 O O . MET A 1 87 ? -18.319 2.814 14.051 1.00 97.94 87 MET A O 1
ATOM 686 N N . HIS A 1 88 ? -17.816 1.666 15.915 1.00 97.81 88 HIS A N 1
ATOM 687 C CA . HIS A 1 88 ? -16.438 1.390 15.523 1.00 97.81 88 HIS A CA 1
ATOM 688 C C . HIS A 1 88 ? -16.379 0.434 14.328 1.00 97.81 88 HIS A C 1
ATOM 690 O O . HIS A 1 88 ? -15.623 0.678 13.393 1.00 97.81 88 HIS A O 1
ATOM 696 N N . LEU A 1 89 ? -17.211 -0.611 14.310 1.00 98.25 89 LEU A N 1
ATOM 697 C CA . LEU A 1 89 ? -17.321 -1.532 13.179 1.00 98.25 89 LEU A CA 1
ATOM 698 C C . LEU A 1 89 ? -17.785 -0.818 11.907 1.00 98.25 89 LEU A C 1
ATOM 700 O O . LEU A 1 89 ? -17.170 -1.009 10.862 1.00 98.25 89 LEU A O 1
ATOM 704 N N . ALA A 1 90 ? -18.792 0.053 11.993 1.00 97.62 90 ALA A N 1
ATOM 705 C CA . ALA A 1 90 ? -19.248 0.842 10.849 1.00 97.62 90 ALA A CA 1
ATOM 706 C C . ALA A 1 90 ? -18.148 1.781 10.319 1.00 97.62 90 ALA A C 1
ATOM 708 O O . ALA A 1 90 ? -17.976 1.931 9.108 1.00 97.62 90 ALA A O 1
ATOM 709 N N . THR A 1 91 ? -17.368 2.387 11.220 1.00 98.19 91 THR A N 1
ATOM 710 C CA . THR A 1 91 ? -16.227 3.235 10.843 1.00 98.19 91 THR A CA 1
ATOM 711 C C . THR A 1 91 ? -15.137 2.417 10.152 1.00 98.19 91 THR A C 1
ATOM 713 O O . THR A 1 91 ? -14.686 2.793 9.073 1.00 98.19 91 THR A O 1
ATOM 716 N N . LEU A 1 92 ? -14.774 1.262 10.717 1.00 98.25 92 LEU A N 1
ATOM 717 C CA . LEU A 1 92 ? -13.792 0.353 10.125 1.00 98.25 92 LEU A CA 1
ATOM 718 C C . LEU A 1 92 ? -14.223 -0.151 8.746 1.00 98.25 92 LEU A C 1
ATOM 720 O O . LEU A 1 92 ? -13.401 -0.188 7.837 1.00 98.25 92 LEU A O 1
ATOM 724 N N . GLN A 1 93 ? -15.493 -0.523 8.575 1.00 98.19 93 GLN A N 1
ATOM 725 C CA . GLN A 1 93 ? -16.030 -0.955 7.281 1.00 98.19 93 GLN A CA 1
ATOM 726 C C . GLN A 1 93 ? -15.903 0.153 6.234 1.00 98.19 93 GLN A C 1
ATOM 728 O O . GLN A 1 93 ? -15.389 -0.082 5.144 1.00 98.19 93 GLN A O 1
ATOM 733 N N . LYS A 1 94 ? -16.279 1.385 6.591 1.00 98.25 94 LYS A N 1
ATOM 734 C CA . LYS A 1 94 ? -16.144 2.544 5.704 1.00 98.25 94 LYS A CA 1
ATOM 735 C C . LYS A 1 94 ? -14.686 2.825 5.326 1.00 98.25 94 LYS A C 1
ATOM 737 O O . LYS A 1 94 ? -14.406 3.155 4.172 1.00 98.25 94 LYS A O 1
ATOM 742 N N . ASP A 1 95 ? -13.765 2.724 6.280 1.00 98.06 95 ASP A N 1
ATOM 743 C CA . ASP A 1 95 ? -12.339 2.925 6.020 1.00 98.06 95 ASP A CA 1
ATOM 744 C C . ASP A 1 95 ? -11.763 1.809 5.142 1.00 98.06 95 ASP A C 1
ATOM 746 O O . ASP A 1 95 ? -10.983 2.098 4.233 1.00 98.06 95 ASP A O 1
ATOM 750 N N . LEU A 1 96 ? -12.201 0.564 5.342 1.00 98.44 96 LEU A N 1
ATOM 751 C CA . LEU A 1 96 ? -11.824 -0.575 4.508 1.00 98.44 96 LEU A CA 1
ATOM 752 C C . LEU A 1 96 ? -12.310 -0.388 3.066 1.00 98.44 96 LEU A C 1
ATOM 754 O O . LEU A 1 96 ? -11.506 -0.501 2.142 1.00 98.44 96 LEU A O 1
ATOM 758 N N . ASP A 1 97 ? -13.573 -0.008 2.861 1.00 98.25 97 ASP A N 1
ATOM 759 C CA . ASP A 1 97 ? -14.116 0.279 1.527 1.00 98.25 97 ASP A CA 1
ATOM 760 C C . ASP A 1 97 ? -13.358 1.427 0.847 1.00 98.25 97 ASP A C 1
ATOM 762 O O . ASP A 1 97 ? -13.029 1.377 -0.343 1.00 98.25 97 ASP A O 1
ATOM 766 N N . ARG A 1 98 ? -13.024 2.480 1.602 1.00 98.38 98 ARG A N 1
ATOM 767 C CA . ARG A 1 98 ? -12.217 3.598 1.099 1.00 98.38 98 ARG A CA 1
ATOM 768 C C . ARG A 1 98 ? -10.817 3.143 0.687 1.00 98.38 98 ARG A C 1
ATOM 770 O O . ARG A 1 98 ? -10.337 3.559 -0.369 1.00 98.38 98 ARG A O 1
ATOM 777 N N . GLN A 1 99 ? -10.158 2.326 1.506 1.00 98.56 99 GLN A N 1
ATOM 778 C CA . GLN A 1 99 ? -8.831 1.792 1.205 1.00 98.56 99 GLN A CA 1
ATOM 779 C C . GLN A 1 99 ? -8.857 0.863 -0.009 1.00 98.56 99 GLN A C 1
ATOM 781 O O . GLN A 1 99 ? -7.985 0.973 -0.870 1.00 98.56 99 GLN A O 1
ATOM 786 N N . GLN A 1 100 ? -9.878 0.015 -0.129 1.00 98.56 100 GLN A N 1
ATOM 787 C CA . GLN A 1 100 ? -10.065 -0.870 -1.274 1.00 98.56 100 GLN A CA 1
ATOM 788 C C . GLN A 1 100 ? -10.229 -0.072 -2.576 1.00 98.56 100 GLN A C 1
ATOM 790 O O . GLN A 1 100 ? -9.518 -0.321 -3.548 1.00 98.56 100 GLN A O 1
ATOM 795 N N . ASN A 1 101 ? -11.069 0.968 -2.567 1.00 98.44 101 ASN A N 1
ATOM 796 C CA . ASN A 1 101 ? -11.232 1.869 -3.711 1.00 98.44 101 ASN A CA 1
ATOM 797 C C . ASN A 1 101 ? -9.920 2.566 -4.105 1.00 98.44 101 ASN A C 1
ATOM 799 O O . ASN A 1 101 ? -9.620 2.730 -5.288 1.00 98.44 101 ASN A O 1
ATOM 803 N N . TYR A 1 102 ? -9.120 2.979 -3.119 1.00 98.50 102 TYR A N 1
ATOM 804 C CA . TYR A 1 102 ? -7.820 3.596 -3.373 1.00 98.50 102 TYR A CA 1
ATOM 805 C C . TYR A 1 102 ? -6.817 2.602 -3.976 1.00 98.50 102 TYR A C 1
ATOM 807 O O . TYR A 1 102 ? -6.110 2.946 -4.924 1.00 98.50 102 TYR A O 1
ATOM 815 N N . LEU A 1 103 ? -6.795 1.360 -3.484 1.00 98.69 103 LEU A N 1
ATOM 816 C CA . LEU A 1 103 ? -5.976 0.283 -4.044 1.00 98.69 103 LEU A CA 1
ATOM 817 C C . LEU A 1 103 ? -6.342 -0.020 -5.496 1.00 98.69 103 LEU A C 1
ATOM 819 O O . LEU A 1 103 ? -5.451 -0.140 -6.339 1.00 98.69 103 LEU A O 1
ATOM 823 N N . ASP A 1 104 ? -7.634 -0.120 -5.805 1.00 98.50 104 ASP A N 1
ATOM 824 C CA . ASP A 1 104 ? -8.091 -0.393 -7.167 1.00 98.50 104 ASP A CA 1
ATOM 825 C C . ASP A 1 104 ? -7.770 0.773 -8.113 1.00 98.50 104 ASP A C 1
ATOM 827 O O . ASP A 1 104 ? -7.338 0.546 -9.248 1.00 98.50 104 ASP A O 1
ATOM 831 N N . LYS A 1 105 ? -7.855 2.018 -7.623 1.00 98.56 105 LYS A N 1
ATOM 832 C CA . LYS A 1 105 ? -7.414 3.206 -8.363 1.00 98.56 105 LYS A CA 1
ATOM 833 C C . LYS A 1 105 ? -5.915 3.165 -8.673 1.00 98.56 105 LYS A C 1
ATOM 835 O O . LYS A 1 105 ? -5.555 3.266 -9.844 1.00 98.56 105 LYS A O 1
ATOM 840 N N . ILE A 1 106 ? -5.057 2.947 -7.671 1.00 98.56 106 ILE A N 1
ATOM 841 C CA . ILE A 1 106 ? -3.602 2.834 -7.883 1.00 98.56 106 ILE A CA 1
ATOM 842 C C . ILE A 1 106 ? -3.292 1.709 -8.870 1.00 98.56 106 ILE A C 1
ATOM 844 O O . ILE A 1 106 ? -2.490 1.883 -9.782 1.00 98.56 106 ILE A O 1
ATOM 848 N N . ARG A 1 107 ? -3.938 0.548 -8.724 1.00 98.56 107 ARG A N 1
ATOM 849 C CA . ARG A 1 107 ? -3.722 -0.589 -9.627 1.00 98.56 107 ARG A CA 1
ATOM 850 C C . ARG A 1 107 ? -4.051 -0.225 -11.079 1.00 98.56 107 ARG A C 1
ATOM 852 O O . ARG A 1 107 ? -3.324 -0.637 -11.983 1.00 98.56 107 ARG A O 1
ATOM 859 N N . SER A 1 108 ? -5.126 0.531 -11.301 1.00 98.38 108 SER A N 1
ATOM 860 C CA . SER A 1 108 ? -5.503 1.017 -12.631 1.00 98.38 108 SER A CA 1
ATOM 861 C C . SER A 1 108 ? -4.506 2.040 -13.176 1.00 98.38 108 SER A C 1
ATOM 863 O O . SER A 1 108 ? -4.126 1.947 -14.341 1.00 98.38 108 SER A O 1
ATOM 865 N N . GLU A 1 109 ? -4.073 2.995 -12.352 1.00 98.56 109 GLU A N 1
ATOM 866 C CA . GLU A 1 109 ? -3.092 4.018 -12.734 1.00 98.56 109 GLU A CA 1
ATOM 867 C C . GLU A 1 109 ? -1.752 3.381 -13.118 1.00 98.56 109 GLU A C 1
ATOM 869 O O . GLU A 1 109 ? -1.241 3.640 -14.204 1.00 98.56 109 GLU A O 1
ATOM 874 N N . VAL A 1 110 ? -1.243 2.454 -12.302 1.00 98.69 110 VAL A N 1
ATOM 875 C CA . VAL A 1 110 ? 0.007 1.731 -12.577 1.00 98.69 110 VAL A CA 1
ATOM 876 C C . VAL A 1 110 ? -0.082 0.930 -13.875 1.00 98.69 110 VAL A C 1
ATOM 878 O O . VAL A 1 110 ? 0.843 0.972 -14.682 1.00 98.69 110 VAL A O 1
ATOM 881 N N . ARG A 1 111 ? -1.192 0.218 -14.122 1.00 98.56 111 ARG A N 1
ATOM 882 C CA . ARG A 1 111 ? -1.387 -0.487 -15.402 1.00 98.56 111 ARG A CA 1
ATOM 883 C C . ARG A 1 111 ? -1.364 0.475 -16.583 1.00 98.56 111 ARG A C 1
ATOM 885 O O . ARG A 1 111 ? -0.671 0.212 -17.558 1.00 98.56 111 ARG A O 1
ATOM 892 N N . HIS A 1 112 ? -2.080 1.591 -16.473 1.00 98.62 112 HIS A N 1
ATOM 893 C CA . HIS A 1 112 ? -2.116 2.592 -17.530 1.00 98.62 112 HIS A CA 1
ATOM 894 C C . HIS A 1 112 ? -0.727 3.183 -17.815 1.00 98.62 112 HIS A C 1
ATOM 896 O O . HIS A 1 112 ? -0.350 3.332 -18.976 1.00 98.62 112 HIS A O 1
ATOM 902 N N . GLU A 1 113 ? 0.055 3.484 -16.776 1.00 98.56 113 GLU A N 1
ATOM 903 C CA . GLU A 1 113 ? 1.423 3.981 -16.936 1.00 98.56 113 GLU A CA 1
ATOM 904 C C . GLU A 1 113 ? 2.358 2.942 -17.561 1.00 98.56 113 GLU A C 1
ATOM 906 O O . GLU A 1 113 ? 3.142 3.298 -18.441 1.00 98.56 113 GLU A O 1
ATOM 911 N N . ILE A 1 114 ? 2.247 1.666 -17.175 1.00 98.44 114 ILE A N 1
ATOM 912 C CA . ILE A 1 114 ? 3.004 0.568 -17.794 1.00 98.44 114 ILE A CA 1
ATOM 913 C C . ILE A 1 114 ? 2.682 0.471 -19.287 1.00 98.44 114 ILE A C 1
ATOM 915 O O . ILE A 1 114 ? 3.601 0.439 -20.108 1.00 98.44 114 ILE A O 1
ATOM 919 N N . ASP A 1 115 ? 1.399 0.464 -19.651 1.00 98.50 115 ASP A N 1
ATOM 920 C CA . ASP A 1 115 ? 0.966 0.353 -21.046 1.00 98.50 115 ASP A CA 1
ATOM 921 C C . ASP A 1 115 ? 1.450 1.551 -21.871 1.00 98.50 115 ASP A C 1
ATOM 923 O O . ASP A 1 115 ? 1.990 1.390 -22.970 1.00 98.50 115 ASP A O 1
ATOM 927 N N . LYS A 1 116 ? 1.323 2.761 -21.315 1.00 98.56 116 LYS A N 1
ATOM 928 C CA . LYS A 1 116 ? 1.802 3.996 -21.939 1.00 98.56 116 LYS A CA 1
ATOM 929 C C . LYS A 1 116 ? 3.317 3.977 -22.143 1.00 98.56 116 LYS A C 1
ATOM 931 O O . LYS A 1 116 ? 3.783 4.294 -23.238 1.00 98.56 116 LYS A O 1
ATOM 936 N N . LEU A 1 117 ? 4.086 3.606 -21.119 1.00 98.44 117 LEU A N 1
ATOM 937 C CA . LEU A 1 117 ? 5.546 3.538 -21.194 1.00 98.44 117 LEU A CA 1
ATOM 938 C C . LEU A 1 117 ? 5.993 2.475 -22.202 1.00 98.44 117 LEU A C 1
ATOM 940 O O . LEU A 1 117 ? 6.866 2.741 -23.023 1.00 98.44 117 LEU A O 1
ATOM 944 N N . SER A 1 118 ? 5.362 1.300 -22.184 1.00 98.38 118 SER A N 1
ATOM 945 C CA . SER A 1 118 ? 5.658 0.211 -23.116 1.00 98.38 118 SER A CA 1
ATOM 946 C C . SER A 1 118 ? 5.384 0.618 -24.567 1.00 98.38 118 SER A C 1
ATOM 948 O O . SER A 1 118 ? 6.219 0.393 -25.448 1.00 98.38 118 SER A O 1
ATOM 950 N N . ALA A 1 119 ? 4.253 1.285 -24.823 1.00 98.25 119 ALA A N 1
ATOM 951 C CA . ALA A 1 119 ? 3.928 1.816 -26.143 1.00 98.25 119 ALA A CA 1
ATOM 952 C C . ALA A 1 119 ? 4.929 2.893 -26.594 1.00 98.25 119 ALA A C 1
ATOM 954 O O . ALA A 1 119 ? 5.382 2.852 -27.739 1.00 98.25 119 ALA A O 1
ATOM 955 N N . SER A 1 120 ? 5.312 3.806 -25.693 1.00 98.31 120 SER A N 1
ATOM 956 C CA . SER A 1 120 ? 6.320 4.840 -25.961 1.00 98.31 120 SER A CA 1
ATOM 957 C C . SER A 1 120 ? 7.668 4.223 -26.322 1.00 98.31 120 SER A C 1
ATOM 959 O O . SER A 1 120 ? 8.203 4.506 -27.385 1.00 98.31 120 SER A O 1
ATOM 961 N N . GLN A 1 121 ? 8.179 3.302 -25.501 1.00 98.50 121 GLN A N 1
ATOM 962 C CA . GLN A 1 121 ? 9.454 2.630 -25.757 1.00 98.50 121 GLN A CA 1
ATOM 963 C C . GLN A 1 121 ? 9.441 1.860 -27.077 1.00 98.50 121 GLN A C 1
ATOM 965 O O . GLN A 1 121 ? 10.411 1.889 -27.832 1.00 98.50 121 GLN A O 1
ATOM 970 N N . ARG A 1 122 ? 8.334 1.177 -27.391 1.00 98.38 122 ARG A N 1
ATOM 971 C CA . ARG A 1 122 ? 8.195 0.477 -28.670 1.00 98.38 122 ARG A CA 1
ATOM 972 C C . ARG A 1 122 ? 8.235 1.448 -29.849 1.00 98.38 122 ARG A C 1
ATOM 974 O O . ARG A 1 122 ? 8.831 1.116 -30.873 1.00 98.38 122 ARG A O 1
ATOM 981 N N . LEU A 1 123 ? 7.599 2.612 -29.729 1.00 98.44 123 LEU A N 1
ATOM 982 C CA . LEU A 1 123 ? 7.657 3.656 -30.749 1.00 98.44 123 LEU A CA 1
ATOM 983 C C . LEU A 1 123 ? 9.086 4.184 -30.910 1.00 98.44 123 LEU A C 1
ATOM 985 O O . LEU A 1 123 ? 9.587 4.184 -32.031 1.00 98.44 123 LEU A O 1
ATOM 989 N N . ASP A 1 124 ? 9.752 4.538 -29.812 1.00 98.44 124 ASP A N 1
ATOM 990 C CA . ASP A 1 124 ? 11.126 5.053 -29.819 1.00 98.44 124 ASP A CA 1
ATOM 991 C C . ASP A 1 124 ? 12.087 4.067 -30.493 1.00 98.44 124 ASP A C 1
ATOM 993 O O . ASP A 1 124 ? 12.849 4.437 -31.386 1.00 98.44 124 ASP A O 1
ATOM 997 N N . LEU A 1 125 ? 11.989 2.778 -30.151 1.00 98.38 125 LEU A N 1
ATOM 998 C CA . LEU A 1 125 ? 12.792 1.724 -30.773 1.00 98.38 125 LEU A CA 1
ATOM 999 C C . LEU A 1 125 ? 12.507 1.574 -32.269 1.00 98.38 125 LEU A C 1
ATOM 1001 O O . LEU A 1 125 ? 13.427 1.335 -33.051 1.00 98.38 125 LEU A O 1
ATOM 1005 N N . ASN A 1 126 ? 11.247 1.699 -32.687 1.00 98.00 126 ASN A N 1
ATOM 1006 C CA . ASN A 1 126 ? 10.892 1.626 -34.103 1.00 98.00 126 ASN A CA 1
ATOM 1007 C C . ASN A 1 126 ? 11.430 2.830 -34.885 1.00 98.00 126 ASN A C 1
ATOM 1009 O O . ASN A 1 126 ? 11.919 2.646 -36.001 1.00 98.00 126 ASN A O 1
ATOM 1013 N N . LEU A 1 127 ? 11.367 4.033 -34.308 1.00 98.38 127 LEU A N 1
ATOM 1014 C CA . LEU A 1 127 ? 11.916 5.246 -34.912 1.00 98.38 127 LEU A CA 1
ATOM 1015 C C . LEU A 1 127 ? 13.439 5.164 -35.023 1.00 98.38 127 LEU A C 1
ATOM 1017 O O . LEU A 1 127 ? 13.981 5.391 -36.102 1.00 98.38 127 LEU A O 1
ATOM 1021 N N . GLU A 1 128 ? 14.123 4.749 -33.957 1.00 98.38 128 GLU A N 1
ATOM 1022 C CA . GLU A 1 128 ? 15.581 4.609 -33.960 1.00 98.38 128 GLU A CA 1
ATOM 1023 C C . GLU A 1 128 ? 16.043 3.508 -34.921 1.00 98.38 128 GLU A C 1
ATOM 1025 O O . GLU A 1 128 ? 17.026 3.669 -35.642 1.00 98.38 128 GLU A O 1
ATOM 1030 N N . LYS A 1 129 ? 15.286 2.409 -35.025 1.00 98.44 129 LYS A N 1
ATOM 1031 C CA . LYS A 1 129 ? 15.524 1.374 -36.039 1.00 98.44 129 LYS A CA 1
ATOM 1032 C C . LYS A 1 129 ? 15.361 1.909 -37.463 1.00 98.44 129 LYS A C 1
ATOM 1034 O O . LYS A 1 129 ? 16.131 1.515 -38.338 1.00 98.44 129 LYS A O 1
ATOM 1039 N N . GLY A 1 130 ? 14.371 2.771 -37.701 1.00 98.31 130 GLY A N 1
ATOM 1040 C CA . GLY A 1 130 ? 14.195 3.468 -38.977 1.00 98.31 130 GLY A CA 1
ATOM 1041 C C . GLY A 1 130 ? 15.395 4.356 -39.295 1.00 98.31 130 GLY A C 1
ATOM 1042 O O . GLY A 1 130 ? 16.021 4.185 -40.336 1.00 98.31 130 GLY A O 1
ATOM 1043 N N . ARG A 1 131 ? 15.795 5.198 -38.338 1.00 98.44 131 ARG A N 1
ATOM 1044 C CA . ARG A 1 131 ? 16.954 6.090 -38.460 1.00 98.44 131 ARG A CA 1
ATOM 1045 C C . ARG A 1 131 ? 18.247 5.333 -38.758 1.00 98.44 131 ARG A C 1
ATOM 1047 O O . ARG A 1 131 ? 18.942 5.666 -39.708 1.00 98.44 131 ARG A O 1
ATOM 1054 N N . MET A 1 132 ? 18.526 4.252 -38.025 1.00 98.38 132 MET A N 1
ATOM 1055 C CA . MET A 1 132 ? 19.690 3.395 -38.287 1.00 98.38 132 MET A CA 1
ATOM 1056 C C . MET A 1 132 ? 19.659 2.768 -39.685 1.00 98.38 132 MET A C 1
ATOM 1058 O O . MET A 1 132 ? 20.710 2.572 -40.294 1.00 98.38 132 MET A O 1
ATOM 1062 N N . ARG A 1 133 ? 18.474 2.423 -40.203 1.00 98.50 133 ARG A N 1
ATOM 1063 C CA . ARG A 1 133 ? 18.332 1.880 -41.560 1.00 98.50 133 ARG A CA 1
ATOM 1064 C C . ARG A 1 133 ? 18.637 2.941 -42.617 1.00 98.50 133 ARG A C 1
ATOM 1066 O O . ARG A 1 133 ? 19.324 2.618 -43.584 1.00 98.50 133 ARG A O 1
ATOM 1073 N N . ASP A 1 134 ? 18.158 4.164 -42.424 1.00 98.38 134 ASP A N 1
ATOM 1074 C CA . ASP A 1 134 ? 18.411 5.282 -43.335 1.00 98.38 134 ASP A CA 1
ATOM 1075 C C . ASP A 1 134 ? 19.895 5.681 -43.317 1.00 98.38 134 ASP A C 1
ATOM 1077 O O . ASP A 1 134 ? 20.510 5.807 -44.378 1.00 98.38 134 ASP A O 1
ATOM 1081 N N . ASP A 1 135 ? 20.508 5.759 -42.131 1.00 98.38 135 ASP A N 1
ATOM 1082 C CA . ASP A 1 135 ? 21.946 6.002 -41.966 1.00 98.38 135 ASP A CA 1
ATOM 1083 C C . ASP A 1 135 ? 22.776 4.899 -42.645 1.00 98.38 135 ASP A C 1
ATOM 1085 O O . ASP A 1 135 ? 23.739 5.183 -43.362 1.00 98.38 135 ASP A O 1
ATOM 1089 N N . LEU A 1 136 ? 22.381 3.628 -42.488 1.00 98.38 136 LEU A N 1
ATOM 1090 C CA . LEU A 1 136 ? 23.044 2.503 -43.151 1.00 98.38 136 LEU A CA 1
ATOM 1091 C C . LEU A 1 136 ? 22.918 2.582 -44.677 1.00 98.38 136 LEU A C 1
ATOM 1093 O O . LEU A 1 136 ? 23.887 2.283 -45.378 1.00 98.38 136 LEU A O 1
ATOM 1097 N N . GLN A 1 137 ? 21.753 2.971 -45.200 1.00 98.25 137 GLN A N 1
ATOM 1098 C CA . GLN A 1 137 ? 21.556 3.141 -46.639 1.00 98.25 137 GLN A CA 1
ATOM 1099 C C . GLN A 1 137 ? 22.424 4.283 -47.175 1.00 98.25 137 GLN A C 1
ATOM 1101 O O . GLN A 1 137 ? 23.148 4.084 -48.145 1.00 98.25 137 GLN A O 1
ATOM 1106 N N . GLN A 1 138 ? 22.444 5.430 -46.492 1.00 98.50 138 GLN A N 1
ATOM 1107 C CA . GLN A 1 138 ? 23.296 6.556 -46.869 1.00 98.50 138 GLN A CA 1
ATOM 1108 C C . GLN A 1 138 ? 24.781 6.166 -46.875 1.00 98.50 138 GLN A C 1
ATOM 1110 O O . GLN A 1 138 ? 25.529 6.564 -47.768 1.00 98.50 138 GLN A O 1
ATOM 1115 N N . MET A 1 139 ? 25.222 5.384 -45.887 1.00 98.12 139 MET A N 1
ATOM 1116 C CA . MET A 1 139 ? 26.593 4.878 -45.842 1.00 98.12 139 MET A CA 1
ATOM 1117 C C . MET A 1 139 ? 26.893 3.946 -47.016 1.00 98.12 139 MET A C 1
ATOM 1119 O O . MET A 1 139 ? 27.940 4.096 -47.637 1.00 98.12 139 MET A O 1
ATOM 1123 N N . ARG A 1 140 ? 25.975 3.036 -47.368 1.00 98.25 140 ARG A N 1
ATOM 1124 C CA . ARG A 1 140 ? 26.128 2.171 -48.551 1.00 98.25 140 ARG A CA 1
ATOM 1125 C C . ARG A 1 140 ? 26.233 2.979 -49.838 1.00 98.25 140 ARG A C 1
ATOM 1127 O O . ARG A 1 140 ? 27.121 2.704 -50.638 1.00 98.25 140 ARG A O 1
ATOM 1134 N N . ASP A 1 141 ? 25.380 3.983 -50.012 1.00 98.31 141 ASP A N 1
ATOM 1135 C CA . ASP A 1 141 ? 25.385 4.831 -51.205 1.00 98.31 141 ASP A CA 1
ATOM 1136 C C . ASP A 1 141 ? 26.712 5.596 -51.324 1.00 98.31 141 ASP A C 1
ATOM 1138 O O . ASP A 1 141 ? 27.334 5.598 -52.386 1.00 98.31 141 ASP A O 1
ATOM 1142 N N . LYS A 1 142 ? 27.208 6.160 -50.212 1.00 98.31 142 LYS A N 1
ATOM 1143 C CA . LYS A 1 142 ? 28.536 6.794 -50.149 1.00 98.31 142 LYS A CA 1
ATOM 1144 C C . LYS A 1 142 ? 29.662 5.808 -50.462 1.00 98.31 142 LYS A C 1
ATOM 1146 O O . LYS A 1 142 ? 30.598 6.170 -51.168 1.00 98.31 142 LYS A O 1
ATOM 1151 N N . THR A 1 143 ? 29.597 4.578 -49.950 1.00 98.50 143 THR A N 1
ATOM 1152 C CA . THR A 1 143 ? 30.593 3.540 -50.253 1.00 98.50 143 THR A CA 1
ATOM 1153 C C . THR A 1 143 ? 30.615 3.212 -51.744 1.00 98.50 143 THR A C 1
ATOM 1155 O O . THR A 1 143 ? 31.695 3.201 -52.324 1.00 98.50 143 THR A O 1
ATOM 1158 N N . ILE A 1 144 ? 29.452 3.028 -52.376 1.00 98.38 144 ILE A N 1
ATOM 1159 C CA . ILE A 1 144 ? 29.350 2.766 -53.821 1.00 98.38 144 ILE A CA 1
ATOM 1160 C C . ILE A 1 144 ? 29.881 3.957 -54.629 1.00 98.38 144 ILE A C 1
ATOM 1162 O O . ILE A 1 144 ? 30.618 3.775 -55.595 1.00 98.38 144 ILE A O 1
ATOM 1166 N N . GLU A 1 145 ? 29.550 5.191 -54.237 1.00 98.31 145 GLU A N 1
ATOM 1167 C CA . GLU A 1 145 ? 30.070 6.390 -54.902 1.00 98.31 145 GLU A CA 1
ATOM 1168 C C . GLU A 1 145 ? 31.606 6.453 -54.840 1.00 98.31 145 GLU A C 1
ATOM 1170 O O . GLU A 1 145 ? 32.261 6.761 -55.840 1.00 98.31 145 GLU A O 1
ATOM 1175 N N . LEU A 1 146 ? 32.184 6.149 -53.674 1.00 98.31 146 LEU A N 1
ATOM 1176 C CA . LEU A 1 146 ? 33.632 6.103 -53.480 1.00 98.31 146 LEU A CA 1
ATOM 1177 C C . LEU A 1 146 ? 34.286 4.966 -54.270 1.00 98.31 146 LEU A C 1
ATOM 1179 O O . LEU A 1 146 ? 35.349 5.184 -54.841 1.00 98.31 146 LEU A O 1
ATOM 1183 N N . GLU A 1 147 ? 33.653 3.797 -54.351 1.00 98.19 147 GLU A N 1
ATOM 1184 C CA . GLU A 1 147 ? 34.124 2.666 -55.159 1.00 98.19 147 GLU A CA 1
ATOM 1185 C C . GLU A 1 147 ? 34.176 3.036 -56.649 1.00 98.19 147 GLU A C 1
ATOM 1187 O O . GLU A 1 147 ? 35.208 2.870 -57.294 1.00 98.19 147 GLU A O 1
ATOM 1192 N N . ILE A 1 148 ? 33.126 3.682 -57.172 1.00 98.06 148 ILE A N 1
ATOM 1193 C CA . ILE A 1 148 ? 33.097 4.174 -58.559 1.00 98.06 148 ILE A CA 1
ATOM 1194 C C . ILE A 1 148 ? 34.189 5.225 -58.807 1.00 98.06 148 ILE A C 1
ATOM 1196 O O . ILE A 1 148 ? 34.811 5.236 -59.872 1.00 98.06 148 ILE A O 1
ATOM 1200 N N . LYS A 1 149 ? 34.412 6.146 -57.861 1.00 98.19 149 LYS A N 1
ATOM 1201 C CA . LYS A 1 149 ? 35.490 7.145 -57.964 1.00 98.19 149 LYS A CA 1
ATOM 1202 C C . LYS A 1 149 ? 36.862 6.478 -57.975 1.00 98.19 149 LYS A C 1
ATOM 1204 O O . LYS A 1 149 ? 37.677 6.814 -58.830 1.00 98.19 149 LYS A O 1
ATOM 1209 N N . LEU A 1 150 ? 37.081 5.510 -57.088 1.00 98.00 150 LEU A N 1
ATOM 1210 C CA . LEU A 1 150 ? 38.322 4.750 -57.008 1.00 98.00 150 LEU A CA 1
ATOM 1211 C C . LEU A 1 150 ? 38.599 4.000 -58.316 1.00 98.00 150 LEU A C 1
ATOM 1213 O O . LEU A 1 150 ? 39.699 4.104 -58.850 1.00 98.00 150 LEU A O 1
ATOM 1217 N N . ASP A 1 151 ? 37.603 3.318 -58.882 1.00 98.00 151 ASP A N 1
ATOM 1218 C CA . ASP A 1 151 ? 37.744 2.616 -60.162 1.00 98.00 151 ASP A CA 1
ATOM 1219 C C . ASP A 1 151 ? 38.115 3.562 -61.312 1.00 98.00 151 ASP A C 1
ATOM 1221 O O . ASP A 1 151 ? 38.916 3.213 -62.185 1.00 98.00 151 ASP A O 1
ATOM 1225 N N . ARG A 1 152 ? 37.559 4.780 -61.326 1.00 97.62 152 ARG A N 1
ATOM 1226 C CA . ARG A 1 152 ? 37.936 5.810 -62.307 1.00 97.62 152 ARG A CA 1
ATOM 1227 C C . ARG A 1 152 ? 39.385 6.245 -62.126 1.00 97.62 152 ARG A C 1
ATOM 1229 O O . ARG A 1 152 ? 40.135 6.198 -63.094 1.00 97.62 152 ARG A O 1
ATOM 1236 N N . GLU A 1 153 ? 39.792 6.590 -60.905 1.00 97.88 153 GLU A N 1
ATOM 1237 C CA . GLU A 1 153 ? 41.173 6.990 -60.610 1.00 97.88 153 GLU A CA 1
ATOM 1238 C C . GLU A 1 153 ? 42.175 5.880 -60.960 1.00 97.88 153 GLU A C 1
ATOM 1240 O O . GLU A 1 153 ? 43.211 6.147 -61.569 1.00 97.88 153 GLU A O 1
ATOM 1245 N N . VAL A 1 154 ? 41.851 4.616 -60.664 1.00 98.19 154 VAL A N 1
ATOM 1246 C CA . VAL A 1 154 ? 42.672 3.454 -61.038 1.00 98.19 154 VAL A CA 1
ATOM 1247 C C . VAL A 1 154 ? 42.815 3.341 -62.559 1.00 98.19 154 VAL A C 1
ATOM 1249 O O . VAL A 1 154 ? 43.923 3.120 -63.058 1.00 98.19 154 VAL A O 1
ATOM 1252 N N . ASN A 1 155 ? 41.724 3.504 -63.312 1.00 97.25 155 ASN A N 1
ATOM 1253 C CA . ASN A 1 155 ? 41.758 3.456 -64.775 1.00 97.25 155 ASN A CA 1
ATOM 1254 C C . ASN A 1 155 ? 42.547 4.624 -65.379 1.00 97.25 155 ASN A C 1
ATOM 1256 O O . ASN A 1 155 ? 43.343 4.402 -66.295 1.00 97.25 155 ASN A O 1
ATOM 1260 N N . ASP A 1 156 ? 42.388 5.834 -64.843 1.00 97.50 156 ASP A N 1
ATOM 1261 C CA . ASP A 1 156 ? 43.124 7.023 -65.282 1.00 97.50 156 ASP A CA 1
ATOM 1262 C C . ASP A 1 156 ? 44.630 6.868 -65.029 1.00 97.50 156 ASP A C 1
ATOM 1264 O O . ASP A 1 156 ? 45.442 7.108 -65.929 1.00 97.50 156 ASP A O 1
ATOM 1268 N N . ILE A 1 157 ? 45.017 6.374 -63.845 1.00 97.62 157 ILE A N 1
ATOM 1269 C CA . ILE A 1 157 ? 46.414 6.051 -63.517 1.00 97.62 157 ILE A CA 1
ATOM 1270 C C . ILE A 1 157 ? 46.957 4.990 -64.480 1.00 97.62 157 ILE A C 1
ATOM 1272 O O . ILE A 1 157 ? 48.063 5.136 -65.006 1.00 97.62 157 ILE A O 1
ATOM 1276 N N . ARG A 1 158 ? 46.186 3.931 -64.757 1.00 97.25 158 ARG A N 1
ATOM 1277 C CA . ARG A 1 158 ? 46.596 2.858 -65.674 1.00 97.25 158 ARG A CA 1
ATOM 1278 C C . ARG A 1 158 ? 46.802 3.367 -67.100 1.00 97.25 158 ARG A C 1
ATOM 1280 O O . ARG A 1 158 ? 47.806 3.030 -67.726 1.00 97.25 158 ARG A O 1
ATOM 1287 N N . ALA A 1 159 ? 45.884 4.190 -67.603 1.00 96.81 159 ALA A N 1
ATOM 1288 C CA . ALA A 1 159 ? 45.982 4.797 -68.925 1.00 96.81 159 ALA A CA 1
ATOM 1289 C C . ALA A 1 159 ? 47.176 5.760 -69.018 1.00 96.81 159 ALA A C 1
ATOM 1291 O O . ALA A 1 159 ? 47.940 5.708 -69.985 1.00 96.81 159 ALA A O 1
ATOM 1292 N N . GLY A 1 160 ? 47.382 6.589 -67.990 1.00 96.81 160 GLY A N 1
ATOM 1293 C CA . GLY A 1 160 ? 48.552 7.457 -67.870 1.00 96.81 160 GLY A CA 1
ATOM 1294 C C . GLY A 1 160 ? 49.864 6.668 -67.865 1.00 96.81 160 GLY A C 1
ATOM 1295 O O . GLY A 1 160 ? 50.813 7.049 -68.551 1.00 96.81 160 GLY A O 1
ATOM 1296 N N . MET A 1 161 ? 49.900 5.529 -67.172 1.00 97.31 161 MET A N 1
ATOM 1297 C CA . MET A 1 161 ? 51.067 4.650 -67.123 1.00 97.31 161 MET A CA 1
ATOM 1298 C C . MET A 1 161 ? 51.360 3.974 -68.470 1.00 97.31 161 MET A C 1
ATOM 1300 O O . MET A 1 161 ? 52.511 3.980 -68.906 1.00 97.31 161 MET A O 1
ATOM 1304 N N . GLU A 1 162 ? 50.353 3.449 -69.177 1.00 96.56 162 GLU A N 1
ATOM 1305 C CA . GLU A 1 162 ? 50.556 2.895 -70.527 1.00 96.56 162 GLU A CA 1
ATOM 1306 C C . GLU A 1 162 ? 50.993 3.973 -71.528 1.00 96.56 162 GLU A C 1
ATOM 1308 O O . GLU A 1 162 ? 51.855 3.722 -72.374 1.00 96.56 162 GLU A O 1
ATOM 1313 N N . LYS A 1 163 ? 50.473 5.201 -71.410 1.00 96.50 163 LYS A N 1
ATOM 1314 C CA . LYS A 1 163 ? 50.955 6.337 -72.205 1.00 96.50 163 LYS A CA 1
ATOM 1315 C C . LYS A 1 163 ? 52.430 6.632 -71.917 1.00 96.50 163 LYS A C 1
ATOM 1317 O O . LYS A 1 163 ? 53.216 6.677 -72.858 1.00 96.50 163 LYS A O 1
ATOM 1322 N N . ALA A 1 164 ? 52.814 6.767 -70.647 1.00 96.56 164 ALA A N 1
ATOM 1323 C CA . ALA A 1 164 ? 54.199 7.030 -70.251 1.00 96.56 164 ALA A CA 1
ATOM 1324 C C . ALA A 1 164 ? 55.157 5.930 -70.739 1.00 96.56 164 ALA A C 1
ATOM 1326 O O . ALA A 1 164 ? 56.219 6.220 -71.286 1.00 96.56 164 ALA A O 1
ATOM 1327 N N . LYS A 1 165 ? 54.755 4.661 -70.619 1.00 97.19 165 LYS A N 1
ATOM 1328 C CA . LYS A 1 165 ? 55.490 3.513 -71.164 1.00 97.19 165 LYS A CA 1
ATOM 1329 C C . LYS A 1 165 ? 55.665 3.610 -72.683 1.00 97.19 165 LYS A C 1
ATOM 1331 O O . LYS A 1 165 ? 56.775 3.423 -73.177 1.00 97.19 165 LYS A O 1
ATOM 1336 N N . ASN A 1 166 ? 54.603 3.927 -73.426 1.00 96.69 166 ASN A N 1
ATOM 1337 C CA . ASN A 1 166 ? 54.672 4.098 -74.881 1.00 96.69 166 ASN A CA 1
ATOM 1338 C C . ASN A 1 166 ? 55.565 5.277 -75.288 1.00 96.69 166 ASN A C 1
ATOM 1340 O O . ASN A 1 166 ? 56.306 5.171 -76.265 1.00 96.69 166 ASN A O 1
ATOM 1344 N N . ASP A 1 167 ? 55.519 6.380 -74.542 1.00 96.38 167 ASP A N 1
ATOM 1345 C CA . ASP A 1 167 ? 56.370 7.546 -74.775 1.00 96.38 167 ASP A CA 1
ATOM 1346 C C . ASP A 1 167 ? 57.852 7.210 -74.531 1.00 96.38 167 ASP A C 1
ATOM 1348 O O . ASP A 1 167 ? 58.701 7.580 -75.346 1.00 96.38 167 ASP A O 1
ATOM 1352 N N . ILE A 1 168 ? 58.166 6.423 -73.492 1.00 96.62 168 ILE A N 1
ATOM 1353 C CA . ILE A 1 168 ? 59.521 5.893 -73.256 1.00 96.62 168 ILE A CA 1
ATOM 1354 C C . ILE A 1 168 ? 59.974 5.025 -74.437 1.00 96.62 168 ILE A C 1
ATOM 1356 O O . ILE A 1 168 ? 61.046 5.271 -74.983 1.00 96.62 168 ILE A O 1
ATOM 1360 N N . ILE A 1 169 ? 59.156 4.063 -74.881 1.00 96.12 169 ILE A N 1
ATOM 1361 C CA . ILE A 1 169 ? 59.492 3.185 -76.019 1.00 96.12 169 ILE A CA 1
ATOM 1362 C C . ILE A 1 169 ? 59.766 4.008 -77.286 1.00 96.12 169 ILE A C 1
ATOM 1364 O O . ILE A 1 169 ? 60.782 3.797 -77.951 1.00 96.12 169 ILE A O 1
ATOM 1368 N N . LYS A 1 170 ? 58.894 4.970 -77.617 1.00 95.06 170 LYS A N 1
ATOM 1369 C CA . LYS A 1 170 ? 59.078 5.862 -78.774 1.00 95.06 170 LYS A CA 1
ATOM 1370 C C . LYS A 1 170 ? 60.371 6.664 -78.670 1.00 95.06 170 LYS A C 1
ATOM 1372 O O . LYS A 1 170 ? 61.097 6.758 -79.657 1.00 95.06 170 LYS A O 1
ATOM 1377 N N . SER A 1 171 ? 60.662 7.212 -77.490 1.00 96.00 171 SE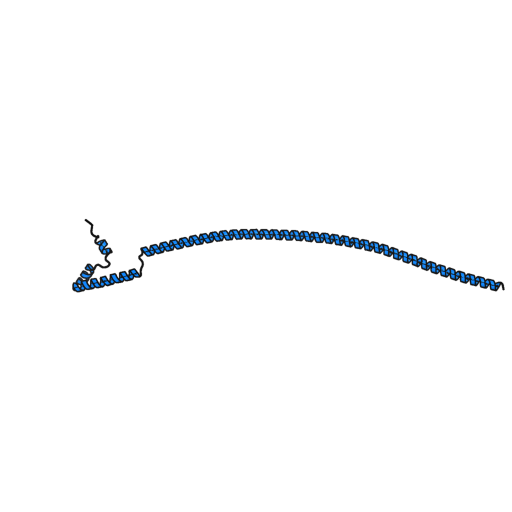R A N 1
ATOM 1378 C CA . SER A 1 171 ? 61.900 7.949 -77.229 1.00 96.00 171 SER A CA 1
ATOM 1379 C C . SER A 1 171 ? 63.129 7.063 -77.452 1.00 96.00 171 SER A C 1
ATOM 1381 O O . SER A 1 171 ? 64.046 7.449 -78.175 1.00 96.00 171 SER A O 1
ATOM 1383 N N . THR A 1 172 ? 63.122 5.827 -76.941 1.00 95.00 172 THR A N 1
ATOM 1384 C CA . THR A 1 172 ? 64.210 4.864 -77.162 1.00 95.00 172 THR A CA 1
ATOM 1385 C C . THR A 1 172 ? 64.397 4.530 -78.643 1.00 95.00 172 THR A C 1
ATOM 1387 O O . THR A 1 172 ? 65.527 4.561 -79.128 1.00 95.00 172 THR A O 1
ATOM 1390 N N . ILE A 1 173 ? 63.316 4.269 -79.387 1.00 95.38 173 ILE A N 1
ATOM 1391 C CA . ILE A 1 173 ? 63.386 4.001 -80.835 1.00 95.38 173 ILE A CA 1
ATOM 1392 C C . ILE A 1 173 ? 63.960 5.208 -81.585 1.00 95.38 173 ILE A C 1
ATOM 1394 O O . ILE A 1 173 ? 64.824 5.038 -82.443 1.00 95.38 173 ILE A O 1
ATOM 1398 N N . ALA A 1 174 ? 63.519 6.425 -81.252 1.00 93.94 174 ALA A N 1
ATOM 1399 C CA . ALA A 1 174 ? 64.033 7.647 -81.861 1.00 93.94 174 ALA A CA 1
ATOM 1400 C C . ALA A 1 174 ? 65.541 7.807 -81.613 1.00 93.94 174 ALA A C 1
ATOM 1402 O O . ALA A 1 174 ? 66.283 8.083 -82.554 1.00 93.94 174 ALA A O 1
ATOM 1403 N N . ILE A 1 175 ? 66.001 7.557 -80.382 1.00 95.50 175 ILE A N 1
ATOM 1404 C CA . ILE A 1 175 ? 67.425 7.574 -80.025 1.00 95.50 175 ILE A CA 1
ATOM 1405 C C . ILE A 1 175 ? 68.202 6.510 -80.823 1.00 95.50 175 ILE A C 1
ATOM 1407 O O . ILE A 1 175 ? 69.230 6.816 -81.419 1.00 95.50 175 ILE A O 1
ATOM 1411 N N . MET A 1 176 ? 67.719 5.267 -80.906 1.00 92.75 176 MET A N 1
ATOM 1412 C CA . MET A 1 176 ? 68.380 4.220 -81.706 1.00 92.75 176 MET A CA 1
ATOM 1413 C C . MET A 1 176 ? 68.441 4.577 -83.201 1.00 92.75 176 MET A C 1
ATOM 1415 O O . MET A 1 176 ? 69.448 4.317 -83.869 1.00 92.75 176 MET A O 1
ATOM 1419 N N . GLY A 1 177 ? 67.383 5.197 -83.729 1.00 93.19 177 GLY A N 1
ATOM 1420 C CA . GLY A 1 177 ? 67.318 5.677 -85.106 1.00 93.19 177 GLY A CA 1
ATOM 1421 C C . GLY A 1 177 ? 68.336 6.781 -85.395 1.00 93.19 177 GLY A C 1
ATOM 1422 O O . GLY A 1 177 ? 69.034 6.709 -86.407 1.00 93.19 177 GLY A O 1
ATOM 1423 N N . THR A 1 178 ? 68.487 7.763 -84.498 1.00 93.38 178 THR A N 1
ATOM 1424 C CA . THR A 1 178 ? 69.494 8.827 -84.658 1.00 93.38 178 THR A CA 1
ATOM 1425 C C . THR A 1 178 ? 70.914 8.275 -84.578 1.00 93.38 178 THR A C 1
ATOM 1427 O O . THR A 1 178 ? 71.732 8.615 -85.432 1.00 93.38 178 THR A O 1
ATOM 1430 N N . PHE A 1 179 ? 71.198 7.359 -83.645 1.00 93.56 179 PHE A N 1
ATOM 1431 C CA . PHE A 1 179 ? 72.486 6.655 -83.596 1.00 93.56 179 PHE A CA 1
ATOM 1432 C C . PHE A 1 179 ? 72.795 5.921 -84.909 1.00 93.56 179 PHE A C 1
ATOM 1434 O O . PHE A 1 179 ? 73.897 6.048 -85.444 1.00 93.56 179 PHE A O 1
ATOM 1441 N N . SER A 1 180 ? 71.818 5.200 -85.463 1.00 92.62 180 SER A N 1
ATOM 1442 C CA . SER A 1 180 ? 71.982 4.466 -86.726 1.00 92.62 180 SER A CA 1
ATOM 1443 C C . SER A 1 180 ? 72.229 5.404 -87.912 1.00 92.62 180 SER A C 1
ATOM 1445 O O . SER A 1 180 ? 73.091 5.135 -88.747 1.00 92.62 180 SER A O 1
ATOM 1447 N N . ALA A 1 181 ? 71.523 6.537 -87.975 1.00 91.88 181 ALA A N 1
ATOM 1448 C CA . ALA A 1 181 ? 71.721 7.550 -89.010 1.00 91.88 181 ALA A CA 1
ATOM 1449 C C . ALA A 1 181 ? 73.122 8.182 -88.941 1.00 91.88 181 ALA A C 1
ATOM 1451 O O . ALA A 1 181 ? 73.775 8.356 -89.974 1.00 91.88 181 ALA A O 1
ATOM 1452 N N . ILE A 1 182 ? 73.609 8.479 -87.732 1.00 91.56 182 ILE A N 1
ATOM 1453 C CA . ILE A 1 182 ? 74.976 8.969 -87.512 1.00 91.56 182 ILE A CA 1
ATOM 1454 C C . ILE A 1 182 ? 75.988 7.926 -88.001 1.00 91.56 182 ILE A C 1
ATOM 1456 O O . ILE A 1 182 ? 76.864 8.259 -88.798 1.00 91.56 182 ILE A O 1
ATOM 1460 N N . ALA A 1 183 ? 75.834 6.659 -87.601 1.00 89.88 183 ALA A N 1
ATOM 1461 C CA . ALA A 1 183 ? 76.715 5.574 -88.033 1.00 89.88 183 ALA A CA 1
ATOM 1462 C C . ALA A 1 183 ? 76.731 5.415 -89.566 1.00 89.88 183 ALA A C 1
ATOM 1464 O O . ALA A 1 183 ? 77.803 5.328 -90.170 1.00 89.88 183 ALA A O 1
ATOM 1465 N N . PHE A 1 184 ? 75.565 5.453 -90.218 1.00 90.56 184 PHE A N 1
ATOM 1466 C CA . PHE A 1 184 ? 75.462 5.378 -91.679 1.00 90.56 184 PHE A CA 1
ATOM 1467 C C . PHE A 1 184 ? 76.159 6.559 -92.369 1.00 90.56 184 PHE A C 1
ATOM 1469 O O . PHE A 1 184 ? 76.887 6.374 -93.344 1.00 90.56 184 PHE A O 1
ATOM 1476 N N . THR A 1 185 ? 75.994 7.770 -91.830 1.00 90.94 185 THR A N 1
ATOM 1477 C CA . THR A 1 185 ? 76.638 8.986 -92.351 1.00 90.94 185 THR A CA 1
ATOM 1478 C C . THR A 1 185 ? 78.161 8.901 -92.244 1.00 90.94 185 THR A C 1
ATOM 1480 O O . THR A 1 185 ? 78.854 9.194 -93.216 1.00 90.94 185 THR A O 1
ATOM 1483 N N . ILE A 1 186 ? 78.685 8.434 -91.105 1.00 89.69 186 ILE A N 1
ATOM 1484 C CA . ILE A 1 186 ? 80.123 8.197 -90.904 1.00 89.69 186 ILE A CA 1
ATOM 1485 C C . ILE A 1 186 ? 80.647 7.165 -91.913 1.00 89.69 186 ILE A C 1
ATOM 1487 O O . ILE A 1 186 ? 81.651 7.409 -92.577 1.00 89.69 186 ILE A O 1
ATOM 1491 N N . THR A 1 187 ? 79.947 6.037 -92.069 1.00 87.44 187 THR A N 1
ATOM 1492 C CA . THR A 1 187 ? 80.343 4.972 -93.010 1.00 87.44 187 THR A CA 1
ATOM 1493 C C . THR A 1 187 ? 80.398 5.490 -94.450 1.00 87.44 187 THR A C 1
ATOM 1495 O O . THR A 1 187 ? 81.353 5.214 -95.173 1.00 87.44 187 THR A O 1
ATOM 1498 N N . ARG A 1 188 ? 79.408 6.296 -94.860 1.00 82.50 188 ARG A N 1
ATOM 1499 C CA . ARG A 1 188 ? 79.379 6.928 -96.185 1.00 82.50 188 ARG A CA 1
ATOM 1500 C C . ARG A 1 188 ? 80.546 7.891 -96.387 1.00 82.50 188 ARG A C 1
ATOM 1502 O O . ARG A 1 188 ? 81.139 7.879 -97.457 1.00 82.50 188 ARG A O 1
ATOM 1509 N N . LEU A 1 189 ? 80.867 8.702 -95.380 1.00 81.75 189 LEU A N 1
ATOM 1510 C CA . LEU A 1 189 ? 81.961 9.670 -95.451 1.00 81.75 189 LEU A CA 1
ATOM 1511 C C . LEU A 1 189 ? 83.319 8.966 -95.592 1.00 81.75 189 LEU A C 1
ATOM 1513 O O . LEU A 1 189 ? 84.119 9.373 -96.429 1.00 81.75 189 LEU A O 1
ATOM 1517 N N . MET A 1 190 ? 83.533 7.864 -94.862 1.00 79.94 190 MET A N 1
ATOM 1518 C CA . MET A 1 190 ? 84.732 7.026 -95.005 1.00 79.94 190 MET A CA 1
ATOM 1519 C C . MET A 1 190 ? 84.839 6.337 -96.372 1.00 79.94 190 MET A C 1
ATOM 1521 O O . MET A 1 190 ? 85.943 6.176 -96.863 1.00 79.94 190 MET A O 1
ATOM 1525 N N . ALA A 1 191 ? 83.727 5.945 -97.005 1.00 71.00 191 ALA A N 1
ATOM 1526 C CA . ALA A 1 191 ? 83.748 5.337 -98.342 1.00 71.00 191 ALA A CA 1
ATOM 1527 C C . ALA A 1 191 ? 83.999 6.345 -99.487 1.00 71.00 191 ALA A C 1
ATOM 1529 O O . ALA A 1 191 ? 84.255 5.934 -100.617 1.00 71.00 191 ALA A O 1
ATOM 1530 N N . THR A 1 192 ? 83.871 7.650 -99.221 1.00 65.25 192 THR A N 1
ATOM 1531 C CA . THR A 1 192 ? 84.127 8.740 -100.185 1.00 65.25 192 THR A CA 1
ATOM 1532 C C . THR A 1 192 ? 85.498 9.408 -100.031 1.00 65.25 192 THR A C 1
ATOM 1534 O O . THR A 1 192 ? 85.810 10.301 -100.819 1.00 65.25 192 THR A O 1
ATOM 1537 N N . MET A 1 193 ? 86.287 9.006 -99.029 1.00 51.34 193 MET A N 1
ATOM 1538 C CA . MET A 1 193 ? 87.702 9.373 -98.869 1.00 51.34 193 MET A CA 1
ATOM 1539 C C . MET A 1 193 ? 88.592 8.269 -99.434 1.00 51.34 193 MET A C 1
ATOM 1541 O O . MET A 1 193 ? 89.639 8.627 -100.012 1.00 51.34 193 MET A O 1
#

Sequence (193 aa):
MASGPTKEAVERTLVVDTLAQTKKFETLGLSRDQAENLAVYLSEQIVLDRMRLSEKFTAKVELEKSMLEQDARIGGFKAELIQKQDMHLATLQKDLDRQQNYLDKIRSEVRHEIDKLSASQRLDLNLEKGRMRDDLQQMRDKTIELEIKLDREVNDIRAGMEKAKNDIIKSTIAIMGTFSAIAFTITRLMATM

pLDDT: mean 91.69, std 11.33, range [38.16, 98.69]